Protein AF-A0A0Q7MM66-F1 (afdb_monomer)

Radius of gyration: 24.64 Å; Cα contacts (8 Å, |Δi|>4): 316; chains: 1; bounding box: 73×48×64 Å

Nearest PDB structures (foldseek):
  7w1f-assembly1_B  TM=3.904E-01  e=2.700E-02  Pseudomonas aeruginosa
  6btm-assembly1_C  TM=1.868E-01  e=6.289E+00  Flavobacterium johnsoniae UW101

Solvent-accessible surface area (backbone atoms only — not comparable to full-atom values): 18676 Å² total; per-residue (Å²): 135,47,74,38,53,41,36,39,77,64,40,92,57,86,79,45,68,45,94,71,54,67,39,54,86,87,43,46,68,60,49,54,57,60,48,58,81,41,62,96,76,52,58,77,77,34,46,48,69,68,28,20,46,50,52,48,48,50,51,54,47,57,21,44,50,59,44,51,54,32,33,77,65,54,72,46,56,29,66,61,54,38,51,55,36,54,55,49,50,56,50,62,73,70,55,84,61,88,82,82,88,78,89,76,94,78,81,90,71,89,73,90,82,60,85,86,56,70,86,57,86,72,52,68,62,55,49,52,50,58,48,40,46,72,73,38,70,89,64,56,53,70,66,42,41,50,51,25,43,50,58,53,36,49,41,30,70,54,70,43,43,69,71,58,80,86,44,73,67,55,54,52,41,48,53,47,49,55,47,54,51,50,51,53,41,61,71,39,54,40,79,41,94,65,40,84,42,92,83,39,40,38,37,44,55,36,63,51,41,42,34,32,40,52,50,38,37,37,49,35,38,62,68,46,59,71,24,69,71,47,44,52,52,53,51,50,52,49,52,31,52,57,44,38,55,50,54,51,52,51,48,55,72,68,53,62,57,63,89,76,48,58,67,68,44,47,48,46,47,38,73,75,36,82,80,67,42,80,79,48,63,73,72,64,87,47,78,61,51,57,44,29,51,49,54,39,59,69,71,45,52,73,66,54,45,50,50,50,28,29,37,82,68,67,74,44,79,82,53,91,86,77,112

Mean predicted aligned error: 8.88 Å

Secondary structure (DSSP, 8-state):
--SS-SBTT--TTTTPPPSS-SB-GGGHHHHHHHHHTTTTTS-TTPPPHHHHHHHHHHHHHHHHHHHHHHHHTT---HHHHHHHHHHHHHHHHTT-S-------SS--------TTSTTSPPPHHHHHHHHHHHHSTTT--HHHHHHHHHHHHHHHHTTT-SPP---HHHHHHHHHHHHHHHHHHHHTEEE-SS-SSTT--SEEE-HHHHHHHHHHHHHHIIIIITSHHHHHHHHHHHHHHHHHHHHHHHHHHT---GGGS-HHHHHHHHHH-TT--TTTGGG--SHHHHHHHHHHHHTS-HHHHHHHHHHHTTSS---TT--

pLDDT: mean 83.09, std 16.01, range [34.75, 97.44]

Sequence (323 aa):
MLKYPWWRADGDNGGRYVKKYCVYPDDIPEFVRARSWTSGLVERQQQTLEASLMDLADDITYAIHDLQDFMLAGMLDPTDAQKALEQQLGLMEKGDYVDFGGDGEGSKRARILHEKSAHKIPSPLERAYRQAVNHQEGFADREHYIDALTSTLEYFETDLSEHYAGTLRQDVQIRKAFGDIVGTLVSDVVCRQAPGWKDGPHIHPGAEAWHRILVLKTLGRSLIVDSVHVGVVQRSQRAALVGLLQDLDDWLASSPALKEIPEPLRTYLREDDAELSEHSVLQHKGVRTRRCIADHVSSLTDYKAMQWAAWLRGGSLPVLGDL

Foldseek 3Di:
DFLFLADQQGDPPVRHGDPDGDDDPVCVVVSVVVCVVCPPPADRRADDQVSQVVVQVCLLCLLQVLVLVCQLVLLDALVLLLVLLVVVLVVLVVCQADDDDDDDDDDPDRDRDDPPCVPDDDRLLRVLLVVCCHPFPPLRDSVLLSVLSVVVSVCSVPLVVDRDPNDPVNNVSSVVSSVVLSVVQVVQWAAAPDAPGVSHHRIDGHSNSVSNSSSSNSSSCVSPCPDPVNVVVVVLLVVLLVQQLVLQLVVLQVLDFLVVDDPQLSVQVCVVPVPDDSVNSNPPPDPSNSVSSVVVLVPDDSVVSNVSSCCSVVVDHDDPVRD

Structure (mmCIF, N/CA/C/O backbone):
data_AF-A0A0Q7MM66-F1
#
_entry.id   AF-A0A0Q7MM66-F1
#
loop_
_atom_site.group_PDB
_atom_site.id
_atom_site.type_symbol
_atom_site.label_atom_id
_atom_site.label_alt_id
_atom_site.label_comp_id
_atom_site.label_asym_id
_atom_site.label_entity_id
_atom_site.label_seq_id
_atom_site.pdbx_PDB_ins_code
_atom_site.Cartn_x
_atom_site.Cartn_y
_atom_site.Cartn_z
_atom_site.occupancy
_atom_site.B_iso_or_equiv
_atom_site.auth_seq_id
_atom_site.auth_comp_id
_atom_site.auth_asym_id
_atom_site.auth_atom_id
_atom_site.pdbx_PDB_model_num
ATOM 1 N N . MET A 1 1 ? -1.519 -13.106 -11.106 1.00 83.44 1 MET A N 1
ATOM 2 C CA . MET A 1 1 ? -2.685 -12.771 -10.259 1.00 83.44 1 MET A CA 1
ATOM 3 C C . MET A 1 1 ? -3.281 -11.464 -10.781 1.00 83.44 1 MET A C 1
ATOM 5 O O . MET A 1 1 ? -2.516 -10.570 -11.117 1.00 83.44 1 MET A O 1
ATOM 9 N N . LEU A 1 2 ? -4.606 -11.392 -10.968 1.00 88.69 2 LEU A N 1
ATOM 10 C CA . LEU A 1 2 ? -5.298 -10.293 -11.666 1.00 88.69 2 LEU A CA 1
ATOM 11 C C . LEU A 1 2 ? -6.151 -9.471 -10.682 1.00 88.69 2 LEU A C 1
ATOM 13 O O . LEU A 1 2 ? -7.371 -9.610 -10.655 1.00 88.69 2 LEU A O 1
ATOM 17 N N . LYS A 1 3 ? -5.499 -8.623 -9.871 1.00 88.19 3 LYS A N 1
ATOM 18 C CA . LYS A 1 3 ? -6.154 -7.740 -8.879 1.00 88.19 3 LYS A CA 1
ATOM 19 C C . LYS A 1 3 ? -7.164 -6.784 -9.522 1.00 88.19 3 LYS A C 1
ATOM 21 O O . LYS A 1 3 ? -8.248 -6.573 -8.994 1.00 88.19 3 LYS A O 1
ATOM 26 N N . TYR A 1 4 ? -6.811 -6.225 -10.675 1.00 89.31 4 TYR A N 1
ATOM 27 C CA . TYR A 1 4 ? -7.677 -5.380 -11.493 1.00 89.31 4 TYR A CA 1
ATOM 28 C C . TYR A 1 4 ? -7.850 -6.076 -12.850 1.00 89.31 4 TYR A C 1
ATOM 30 O O . TYR A 1 4 ? -7.001 -5.879 -13.724 1.00 89.31 4 TYR A O 1
ATOM 38 N N . PRO A 1 5 ? -8.860 -6.954 -13.025 1.00 88.00 5 PRO A N 1
ATOM 39 C CA . PRO A 1 5 ? -9.027 -7.804 -14.211 1.00 88.00 5 PRO A CA 1
ATOM 40 C C . PRO A 1 5 ? -9.519 -7.026 -15.447 1.00 88.00 5 PRO A C 1
ATOM 42 O O . PRO A 1 5 ? -10.495 -7.403 -16.086 1.00 88.00 5 PRO A O 1
ATOM 45 N N . TRP A 1 6 ? -8.844 -5.928 -15.776 1.00 87.88 6 TRP A N 1
ATOM 46 C CA . TRP A 1 6 ? -9.152 -5.032 -16.883 1.00 87.88 6 TRP A CA 1
ATOM 47 C C . TRP A 1 6 ? -7.888 -4.281 -17.338 1.00 87.88 6 TRP A C 1
ATOM 49 O O . TRP A 1 6 ? -6.933 -4.092 -16.568 1.00 87.88 6 TRP A O 1
ATOM 59 N N . TRP A 1 7 ? -7.873 -3.825 -18.593 1.00 86.25 7 TRP A N 1
ATOM 60 C CA . TRP A 1 7 ? -6.836 -2.924 -19.116 1.00 86.25 7 TRP A CA 1
ATOM 61 C C . TRP A 1 7 ? -7.247 -1.454 -18.975 1.00 86.25 7 TRP A C 1
ATOM 63 O O . TRP A 1 7 ? -8.393 -1.111 -18.686 1.00 86.25 7 TRP A O 1
ATOM 73 N N . ARG A 1 8 ? -6.297 -0.539 -19.181 1.00 78.50 8 ARG A N 1
ATOM 74 C CA . ARG A 1 8 ? -6.487 0.899 -18.915 1.00 78.50 8 ARG A CA 1
ATOM 75 C C . ARG A 1 8 ? -7.674 1.530 -19.660 1.00 78.50 8 ARG A C 1
ATOM 77 O O . ARG A 1 8 ? -8.294 2.454 -19.137 1.00 78.50 8 ARG A O 1
ATOM 84 N N . ALA A 1 9 ? -7.959 1.061 -20.873 1.00 74.00 9 ALA A N 1
ATOM 85 C CA . ALA A 1 9 ? -9.036 1.549 -21.742 1.00 74.00 9 ALA A CA 1
ATOM 86 C C . ALA A 1 9 ? -10.299 0.662 -21.717 1.00 74.00 9 ALA A C 1
ATOM 88 O O . ALA A 1 9 ? -11.214 0.900 -22.494 1.00 74.00 9 ALA A O 1
ATOM 89 N N . ASP A 1 10 ? -10.341 -0.353 -20.850 1.00 64.88 10 ASP A N 1
ATOM 90 C CA . ASP A 1 10 ? -11.406 -1.367 -20.796 1.00 64.88 10 ASP A CA 1
ATOM 91 C C . ASP A 1 10 ? -12.648 -0.938 -20.000 1.00 64.88 10 ASP A C 1
ATOM 93 O O . ASP A 1 10 ? -13.628 -1.669 -19.908 1.00 64.88 10 ASP A O 1
ATOM 97 N N . GLY A 1 11 ? -12.599 0.222 -19.342 1.00 57.28 11 GLY A N 1
ATOM 98 C CA . GLY A 1 11 ? -13.671 0.624 -18.440 1.00 57.28 11 GLY A CA 1
ATOM 99 C C . GLY A 1 11 ? -14.969 0.939 -19.186 1.00 57.28 11 GLY A C 1
ATOM 100 O O . GLY A 1 11 ? -14.964 1.754 -20.108 1.00 57.28 11 GLY A O 1
ATOM 101 N N . ASP A 1 12 ? -16.098 0.450 -18.662 1.00 52.91 12 ASP A N 1
ATOM 102 C CA . ASP A 1 12 ? -17.474 0.881 -19.004 1.00 52.91 12 ASP A CA 1
ATOM 103 C C . ASP A 1 12 ? -17.747 2.379 -18.702 1.00 52.91 12 ASP A C 1
ATOM 105 O O . ASP A 1 12 ? -18.862 2.885 -18.812 1.00 52.91 12 ASP A O 1
ATOM 109 N N . ASN A 1 13 ? -16.709 3.147 -18.360 1.00 51.56 13 ASN A N 1
ATOM 110 C CA . ASN A 1 13 ? -16.742 4.565 -18.010 1.00 51.56 13 ASN A CA 1
ATOM 111 C C . ASN A 1 13 ? -16.838 5.497 -19.233 1.00 51.56 13 ASN A C 1
ATOM 113 O O . ASN A 1 13 ? -16.199 6.554 -19.255 1.00 51.56 13 ASN A O 1
ATOM 117 N N . GLY A 1 14 ? -17.582 5.111 -20.273 1.00 49.25 14 GLY A N 1
ATOM 118 C CA . GLY A 1 14 ? -17.812 5.954 -21.453 1.00 49.25 14 GLY A CA 1
ATOM 119 C C . GLY A 1 14 ? -16.522 6.466 -22.112 1.00 49.25 14 GLY A C 1
ATOM 120 O O . GLY A 1 14 ? -16.460 7.624 -22.521 1.00 49.25 14 GLY A O 1
ATOM 121 N N . GLY A 1 15 ? -15.467 5.640 -22.144 1.00 50.78 15 GLY A N 1
ATOM 122 C CA . GLY A 1 15 ? -14.164 5.987 -22.727 1.00 50.78 15 GLY A CA 1
ATOM 123 C C . GLY A 1 15 ? -13.170 6.686 -21.787 1.00 50.78 15 GLY A C 1
ATOM 124 O O . GLY A 1 15 ? -12.106 7.110 -22.240 1.00 50.78 15 GLY A O 1
ATOM 125 N N . ARG A 1 16 ? -13.459 6.820 -20.483 1.00 53.91 16 ARG A N 1
ATOM 126 C CA . ARG A 1 16 ? -12.472 7.321 -19.507 1.00 53.91 16 ARG A CA 1
ATOM 127 C C . ARG A 1 16 ? -11.536 6.211 -19.036 1.00 53.91 16 ARG A C 1
ATOM 129 O O . ARG A 1 16 ? -11.982 5.153 -18.600 1.00 53.91 16 ARG A O 1
ATOM 136 N N . TYR A 1 17 ? -10.236 6.507 -19.038 1.00 62.59 17 TYR A N 1
ATOM 137 C CA . TYR A 1 17 ? -9.211 5.621 -18.493 1.00 62.59 17 TYR A CA 1
ATOM 138 C C . TYR A 1 17 ? -9.451 5.326 -17.009 1.00 62.59 17 TYR A C 1
ATOM 140 O O . TYR A 1 17 ? -9.583 6.245 -16.194 1.00 62.59 17 TYR A O 1
ATOM 148 N N . VAL A 1 18 ? -9.448 4.045 -16.646 1.00 69.31 18 VAL A N 1
ATOM 149 C CA . VAL A 1 18 ? -9.488 3.614 -15.244 1.00 69.31 18 VAL A CA 1
ATOM 150 C C . VAL A 1 18 ? -8.139 3.878 -14.574 1.00 69.31 18 VAL A C 1
ATOM 152 O O . VAL A 1 18 ? -7.074 3.675 -15.159 1.00 69.31 18 VAL A O 1
ATOM 155 N N . LYS A 1 19 ? -8.175 4.379 -13.332 1.00 75.94 19 LYS A N 1
ATOM 156 C CA . LYS A 1 19 ? -6.968 4.823 -12.612 1.00 75.94 19 LYS A CA 1
ATOM 157 C C . LYS A 1 19 ? -6.020 3.668 -12.270 1.00 75.94 19 LYS A C 1
ATOM 159 O O . LYS A 1 19 ? -4.811 3.872 -12.252 1.00 75.94 19 LYS A O 1
ATOM 164 N N . LYS A 1 20 ? -6.563 2.484 -11.982 1.00 85.94 20 LYS A N 1
ATOM 165 C CA . LYS A 1 20 ? -5.813 1.260 -11.674 1.00 85.94 20 LYS A CA 1
ATOM 166 C C . LYS A 1 20 ? 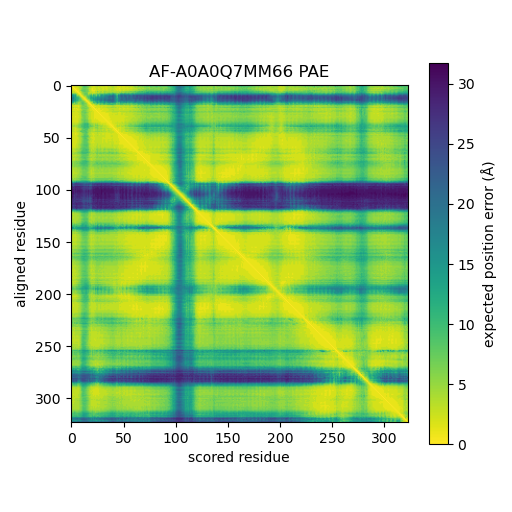-6.191 0.189 -12.693 1.00 85.94 20 LYS A C 1
ATOM 168 O O . LYS A 1 20 ? -7.360 0.126 -13.050 1.00 85.94 20 LYS A O 1
ATOM 173 N N . TYR A 1 21 ? -5.225 -0.587 -13.173 1.00 89.62 21 TYR A N 1
ATOM 174 C CA . TYR A 1 21 ? -5.382 -1.651 -14.173 1.00 89.62 21 TYR A CA 1
ATOM 175 C C . TYR A 1 21 ? -4.191 -2.617 -14.059 1.00 89.62 21 TYR A C 1
ATOM 177 O O . TYR A 1 21 ? -3.148 -2.217 -13.540 1.00 89.62 21 TYR A O 1
ATOM 185 N N . CYS A 1 22 ? -4.338 -3.862 -14.522 1.00 89.00 22 CYS A N 1
ATOM 186 C CA . CYS A 1 22 ? -3.256 -4.864 -14.489 1.00 89.00 22 CYS A CA 1
ATOM 187 C C . CYS A 1 22 ? -2.781 -5.317 -15.872 1.00 89.00 22 CYS A C 1
ATOM 189 O O . CYS A 1 22 ? -1.800 -6.045 -15.949 1.00 89.00 22 CYS A O 1
ATOM 191 N N . VAL A 1 23 ? -3.479 -4.934 -16.942 1.00 89.94 23 VAL A N 1
ATOM 192 C CA . VAL A 1 23 ? -3.234 -5.470 -18.287 1.00 89.94 23 VAL A CA 1
ATOM 193 C C . VAL A 1 23 ? -2.775 -4.344 -19.209 1.00 89.94 23 VAL A C 1
ATOM 195 O O . VAL A 1 23 ? -3.487 -3.344 -19.372 1.00 89.94 23 VAL A O 1
ATOM 198 N N . TYR A 1 24 ? -1.584 -4.490 -19.793 1.00 87.88 24 TYR A N 1
ATOM 199 C CA . TYR A 1 24 ? -1.116 -3.626 -20.875 1.00 87.88 24 TYR A CA 1
ATOM 200 C C . TYR A 1 24 ? -1.638 -4.141 -22.225 1.00 87.88 24 TYR A C 1
ATOM 202 O O . TYR A 1 24 ? -2.016 -5.306 -22.321 1.00 87.88 24 TYR A O 1
ATOM 210 N N . PRO A 1 25 ? -1.702 -3.296 -23.274 1.00 85.81 25 PRO A N 1
ATOM 211 C CA . PRO A 1 25 ? -2.226 -3.710 -24.577 1.00 85.81 25 PRO A CA 1
ATOM 212 C C . PRO A 1 25 ? -1.559 -4.964 -25.155 1.00 85.81 25 PRO A C 1
ATOM 214 O O . PRO A 1 25 ? -2.245 -5.789 -25.752 1.00 85.81 25 PRO A O 1
ATOM 217 N N . ASP A 1 26 ? -0.251 -5.112 -24.941 1.00 82.94 26 ASP A N 1
ATOM 218 C CA . ASP A 1 26 ? 0.519 -6.253 -25.438 1.00 82.94 26 ASP A CA 1
ATOM 219 C C . ASP A 1 26 ? 0.207 -7.558 -24.676 1.00 82.94 26 ASP A C 1
ATOM 221 O O . ASP A 1 26 ? 0.325 -8.626 -25.262 1.00 82.94 26 ASP A O 1
ATOM 225 N N . ASP A 1 27 ? -0.297 -7.479 -23.435 1.00 88.75 27 ASP A N 1
ATOM 226 C CA . ASP A 1 27 ? -0.635 -8.635 -22.582 1.00 88.75 27 ASP A CA 1
ATOM 227 C C . ASP A 1 27 ? -2.106 -9.085 -22.710 1.00 88.75 27 ASP A C 1
ATOM 229 O O . ASP A 1 27 ? -2.581 -9.953 -21.966 1.00 88.75 27 ASP A O 1
ATOM 233 N N . ILE A 1 28 ? -2.890 -8.458 -23.597 1.00 89.75 28 ILE A N 1
ATOM 234 C CA . ILE A 1 28 ? -4.315 -8.785 -23.772 1.00 89.75 28 ILE A CA 1
ATOM 235 C C . ILE A 1 28 ? -4.524 -10.265 -24.154 1.00 89.75 28 ILE A C 1
ATOM 237 O O . ILE A 1 28 ? -5.412 -10.889 -23.560 1.00 89.75 28 ILE A O 1
ATOM 241 N N . PRO A 1 29 ? -3.764 -10.868 -25.093 1.00 91.88 29 PRO A N 1
ATOM 242 C CA . PRO A 1 29 ? -3.930 -12.283 -25.436 1.00 91.88 29 PRO A CA 1
ATOM 243 C C . PRO A 1 29 ? -3.714 -13.217 -24.235 1.00 91.88 29 PRO A C 1
ATOM 245 O O . PRO A 1 29 ? -4.508 -14.133 -23.999 1.00 91.88 29 PRO A O 1
ATOM 248 N N . GLU A 1 30 ? -2.683 -12.958 -23.434 1.00 92.31 30 GLU A N 1
ATOM 249 C CA . GLU A 1 30 ? -2.335 -13.698 -22.221 1.00 92.31 30 GLU A CA 1
ATOM 250 C C . GLU A 1 30 ? -3.423 -13.548 -21.162 1.00 92.31 30 GLU A C 1
ATOM 252 O O . GLU A 1 30 ? -3.817 -14.538 -20.539 1.00 92.31 30 GLU A O 1
ATOM 257 N N . PHE A 1 31 ? -3.947 -12.333 -20.990 1.00 91.38 31 PHE A N 1
ATOM 258 C CA . PHE A 1 31 ? -5.066 -12.052 -20.101 1.00 91.38 31 PHE A CA 1
ATOM 259 C C . PHE A 1 31 ? -6.328 -12.821 -20.511 1.00 91.38 31 PHE A C 1
ATOM 261 O O . PHE A 1 31 ? -6.931 -13.493 -19.671 1.00 91.38 31 PHE A O 1
ATOM 268 N N . VAL A 1 32 ? -6.711 -12.781 -21.794 1.00 91.19 32 VAL A N 1
ATOM 269 C CA . VAL A 1 32 ? -7.872 -13.524 -22.317 1.00 91.19 32 VAL A CA 1
ATOM 270 C C . VAL A 1 32 ? -7.686 -15.022 -22.093 1.00 91.19 32 VAL A C 1
ATOM 272 O O . VAL A 1 32 ? -8.597 -15.695 -21.604 1.00 91.19 32 VAL A O 1
ATOM 275 N N . ARG A 1 33 ? -6.486 -15.545 -22.371 1.00 93.25 33 ARG A N 1
ATOM 276 C CA . ARG A 1 33 ? -6.148 -16.948 -22.112 1.00 93.25 33 ARG A CA 1
ATOM 277 C C . ARG A 1 33 ? -6.275 -17.283 -20.630 1.00 93.25 33 ARG A C 1
ATOM 279 O O . ARG A 1 33 ? -6.904 -18.285 -20.309 1.00 93.25 33 ARG A O 1
ATOM 286 N N . ALA A 1 34 ? -5.740 -16.462 -19.731 1.00 91.75 34 ALA A N 1
ATOM 287 C CA . ALA A 1 34 ? -5.837 -16.682 -18.289 1.00 91.75 34 ALA A CA 1
ATOM 288 C C . ALA A 1 34 ? -7.296 -16.661 -17.798 1.00 91.75 34 ALA A C 1
ATOM 290 O O . ALA A 1 34 ? -7.704 -17.535 -17.038 1.00 91.75 34 ALA A O 1
ATOM 291 N N . ARG A 1 35 ? -8.113 -15.716 -18.280 1.00 89.88 35 ARG A N 1
ATOM 292 C CA . ARG A 1 35 ? -9.532 -15.584 -17.899 1.00 89.88 35 ARG A CA 1
ATOM 293 C C . ARG A 1 35 ? -10.435 -16.660 -18.491 1.00 89.88 35 ARG A C 1
ATOM 295 O O . ARG A 1 35 ? -11.503 -16.909 -17.937 1.00 89.88 35 ARG A O 1
ATOM 302 N N . SER A 1 36 ? -10.016 -17.336 -19.562 1.00 92.00 36 SER A N 1
ATOM 303 C CA . SER A 1 36 ? -10.792 -18.440 -20.145 1.00 92.00 36 SER A CA 1
ATOM 304 C C . SER A 1 36 ? -11.072 -19.571 -19.142 1.00 92.00 36 SER A C 1
ATOM 306 O O . SER A 1 36 ? -12.133 -20.187 -19.204 1.00 92.00 36 SER A O 1
ATOM 308 N N . TRP A 1 37 ? -10.189 -19.768 -18.156 1.00 89.50 37 TRP A N 1
ATOM 309 C CA . TRP A 1 37 ? -10.318 -20.777 -17.098 1.00 89.50 37 TRP A CA 1
ATOM 310 C C . TRP A 1 37 ? -11.424 -20.460 -16.084 1.00 89.50 37 TRP A C 1
ATOM 312 O O . TRP A 1 37 ? -11.896 -21.357 -15.394 1.00 89.50 37 TRP A O 1
ATOM 322 N N . THR A 1 38 ? -11.851 -19.197 -15.996 1.00 88.69 38 THR A N 1
ATOM 323 C CA . THR A 1 38 ? -12.925 -18.736 -15.099 1.00 88.69 38 THR A CA 1
ATOM 324 C C . THR A 1 38 ? -14.179 -18.305 -15.865 1.00 88.69 38 THR A C 1
ATOM 326 O O . THR A 1 38 ? -15.055 -17.645 -15.303 1.00 88.69 38 THR A O 1
ATOM 329 N N . SER A 1 39 ? -14.266 -18.632 -17.159 1.00 86.38 39 SER A N 1
ATOM 330 C CA . SER A 1 39 ? -15.381 -18.224 -18.016 1.00 86.38 39 SER A CA 1
ATOM 331 C C . SER A 1 39 ? -16.697 -18.854 -17.554 1.00 86.38 39 SER A C 1
ATOM 333 O O . SER A 1 39 ? -16.759 -20.050 -17.281 1.00 86.38 39 SER A O 1
ATOM 335 N N . GLY A 1 40 ? -17.746 -18.036 -17.431 1.00 84.94 40 GLY A N 1
ATOM 336 C CA . GLY A 1 40 ? -19.052 -18.454 -16.907 1.00 84.94 40 GLY A CA 1
ATOM 337 C C . GLY A 1 40 ? -19.116 -18.641 -15.385 1.00 84.94 40 GLY A C 1
ATOM 338 O O . GLY A 1 40 ? -20.198 -18.901 -14.870 1.00 84.94 40 GLY A O 1
ATOM 339 N N . LEU A 1 41 ? -17.994 -18.491 -14.670 1.00 86.19 41 LEU A N 1
ATOM 340 C CA . LEU A 1 41 ? -17.929 -18.581 -13.204 1.00 86.19 41 LEU A CA 1
ATOM 341 C C . LEU A 1 41 ? -17.776 -17.213 -12.535 1.00 86.19 41 LEU A C 1
ATOM 343 O O . LEU A 1 41 ? -18.308 -17.002 -11.452 1.00 86.19 41 LEU A O 1
ATOM 347 N N . VAL A 1 42 ? -17.031 -16.302 -13.168 1.00 84.88 42 VAL A N 1
ATOM 348 C CA . VAL A 1 42 ? -16.736 -14.959 -12.651 1.00 84.88 42 VAL A CA 1
ATOM 349 C C . VAL A 1 42 ? -17.063 -13.935 -13.732 1.00 84.88 42 VAL A C 1
ATOM 351 O O . VAL A 1 42 ? -16.705 -14.125 -14.899 1.00 84.88 42 VAL A O 1
ATOM 354 N N . GLU A 1 43 ? -17.726 -12.840 -13.360 1.00 84.31 43 GLU A N 1
ATOM 355 C CA . GLU A 1 43 ? -18.057 -11.773 -14.306 1.00 84.31 43 GLU A CA 1
ATOM 356 C C . GLU A 1 43 ? -16.803 -11.057 -14.828 1.00 84.31 43 GLU A C 1
ATOM 358 O O . GLU A 1 43 ? -15.742 -11.061 -14.200 1.00 84.31 43 GLU A O 1
ATOM 363 N N . ARG A 1 44 ? -16.908 -10.412 -16.000 1.00 80.00 44 ARG A N 1
ATOM 364 C CA . ARG A 1 44 ? -15.758 -9.821 -16.710 1.00 80.00 44 ARG A CA 1
ATOM 365 C C . ARG A 1 44 ? -14.921 -8.896 -15.823 1.00 80.00 44 ARG A C 1
ATOM 367 O O . ARG A 1 44 ? -13.709 -9.082 -15.775 1.00 80.00 44 ARG A O 1
ATOM 374 N N . GLN A 1 45 ? -15.562 -7.954 -15.132 1.00 80.44 45 GLN A N 1
ATOM 375 C CA . GLN A 1 45 ? -14.903 -6.938 -14.298 1.00 80.44 45 GLN A CA 1
ATOM 376 C C . GLN A 1 45 ? -14.717 -7.381 -12.839 1.00 80.44 45 GLN A C 1
ATOM 378 O O . GLN A 1 45 ? -14.299 -6.590 -11.999 1.00 80.44 45 GLN A O 1
ATOM 383 N N . GLN A 1 46 ? -14.992 -8.648 -12.532 1.00 84.31 46 GLN A N 1
ATOM 384 C CA . GLN A 1 46 ? -14.948 -9.163 -11.175 1.00 84.31 46 GLN A CA 1
ATOM 385 C C . GLN A 1 46 ? -13.648 -9.927 -10.900 1.00 84.31 46 GLN A C 1
ATOM 387 O O . GLN A 1 46 ? -13.164 -10.718 -11.723 1.00 84.31 46 GLN A O 1
ATOM 392 N N . GLN A 1 47 ? -13.077 -9.677 -9.719 1.00 88.62 47 GLN A N 1
ATOM 393 C CA . GLN A 1 47 ? -11.917 -10.399 -9.199 1.00 88.62 47 GLN A CA 1
ATOM 394 C C . GLN A 1 47 ? -12.227 -11.894 -9.029 1.00 88.62 47 GLN A C 1
ATOM 396 O O . GLN A 1 47 ? -13.348 -12.278 -8.699 1.00 88.62 47 GLN A O 1
ATOM 401 N N . THR A 1 48 ? -11.221 -12.750 -9.234 1.00 89.69 48 THR A N 1
ATOM 402 C CA . THR A 1 48 ? -11.312 -14.151 -8.785 1.00 89.69 48 THR A CA 1
ATOM 403 C C . THR A 1 48 ? -11.222 -14.220 -7.262 1.00 89.69 48 THR A C 1
ATOM 405 O O . THR A 1 48 ? -10.782 -13.262 -6.624 1.00 89.69 48 THR A O 1
ATOM 408 N N . LEU A 1 49 ? -1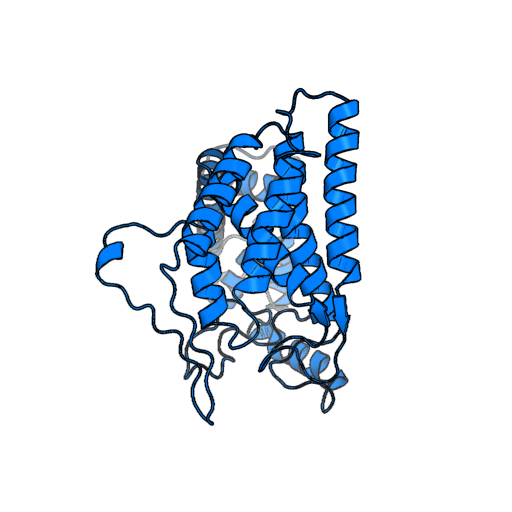1.579 -15.364 -6.673 1.00 90.12 49 LEU A N 1
ATOM 409 C CA . LEU A 1 49 ? -11.483 -15.566 -5.224 1.00 90.12 49 LEU A CA 1
ATOM 410 C C . LEU A 1 49 ? -10.062 -15.321 -4.702 1.00 90.12 49 LEU A C 1
ATOM 412 O O . LEU A 1 49 ? -9.886 -14.626 -3.709 1.00 90.12 49 LEU A O 1
ATOM 416 N N . GLU A 1 50 ? -9.042 -15.823 -5.396 1.00 91.19 50 GLU A N 1
ATOM 417 C CA . GLU A 1 50 ? -7.640 -15.642 -5.015 1.00 91.19 50 GLU A CA 1
ATOM 418 C C . GLU A 1 50 ? -7.219 -14.176 -5.100 1.00 91.19 50 GLU A C 1
ATOM 420 O O . GLU A 1 50 ? -6.493 -13.699 -4.232 1.00 91.19 50 GLU A O 1
ATOM 425 N N . ALA A 1 51 ? -7.680 -13.453 -6.128 1.00 91.44 51 ALA A N 1
ATOM 426 C CA . ALA A 1 51 ? -7.396 -12.031 -6.276 1.00 91.44 51 ALA A CA 1
ATOM 427 C C . ALA A 1 51 ? -8.078 -11.206 -5.175 1.00 91.44 51 ALA A C 1
ATOM 429 O O . ALA A 1 51 ? -7.441 -10.316 -4.625 1.00 91.44 51 ALA A O 1
ATOM 430 N N . SER A 1 52 ? -9.325 -11.527 -4.811 1.00 91.06 52 SER A N 1
ATOM 431 C CA . SER A 1 52 ? -10.026 -10.877 -3.697 1.00 91.06 52 SER A CA 1
ATOM 432 C C . SER A 1 52 ? -9.384 -11.180 -2.345 1.00 91.06 52 SER A C 1
ATOM 434 O O . SER A 1 52 ? -9.217 -10.273 -1.537 1.00 91.06 52 SER A O 1
ATOM 436 N N . LEU A 1 53 ? -8.981 -12.431 -2.103 1.00 93.00 53 LEU A N 1
ATOM 437 C CA . LEU A 1 53 ? -8.289 -12.814 -0.873 1.00 93.00 53 LEU A CA 1
ATOM 438 C C . LEU A 1 53 ? -6.960 -12.069 -0.728 1.00 93.00 53 LEU A C 1
ATOM 440 O O . LEU A 1 53 ? -6.662 -11.544 0.340 1.00 93.00 53 LEU A O 1
ATOM 444 N N . MET A 1 54 ? -6.168 -12.022 -1.797 1.00 94.12 54 MET A N 1
ATOM 445 C CA . MET A 1 54 ? -4.882 -11.334 -1.782 1.00 94.12 54 MET A CA 1
ATOM 446 C C . MET A 1 54 ? -5.050 -9.807 -1.696 1.00 94.12 54 MET A C 1
ATOM 448 O O . MET A 1 54 ? -4.287 -9.172 -0.977 1.00 94.12 54 MET A O 1
ATOM 452 N N . ASP A 1 55 ? -6.063 -9.210 -2.335 1.00 91.56 55 ASP A N 1
ATOM 453 C CA . ASP A 1 55 ? -6.368 -7.779 -2.178 1.00 91.56 55 ASP A CA 1
ATOM 454 C C . ASP A 1 55 ? -6.761 -7.434 -0.734 1.00 91.56 55 ASP A C 1
ATOM 456 O O . ASP A 1 55 ? -6.262 -6.463 -0.171 1.00 91.56 55 ASP A O 1
ATOM 460 N N . LEU A 1 56 ? -7.585 -8.277 -0.103 1.00 92.69 56 LEU A N 1
ATOM 461 C CA . LEU A 1 56 ? -7.962 -8.117 1.299 1.00 92.69 56 LEU A CA 1
ATOM 462 C C . LEU A 1 56 ? -6.773 -8.297 2.248 1.00 92.69 56 LEU A C 1
ATOM 464 O O . LEU A 1 56 ? -6.619 -7.519 3.188 1.00 92.69 56 LEU A O 1
ATOM 468 N N . ALA A 1 57 ? -5.927 -9.299 2.003 1.00 93.56 57 ALA A N 1
ATOM 469 C CA . ALA A 1 57 ? -4.710 -9.501 2.780 1.00 93.56 57 ALA A CA 1
ATOM 470 C C . ALA A 1 57 ? -3.799 -8.266 2.698 1.00 93.56 57 ALA A C 1
ATOM 472 O O . ALA A 1 57 ? -3.393 -7.752 3.737 1.00 93.56 57 ALA A O 1
ATOM 473 N N . ASP A 1 58 ? -3.566 -7.734 1.492 1.00 92.62 58 ASP A N 1
ATOM 474 C CA . ASP A 1 58 ? -2.820 -6.487 1.285 1.00 92.62 58 ASP A CA 1
ATOM 475 C C . ASP A 1 58 ? -3.448 -5.311 2.049 1.00 92.62 58 ASP A C 1
ATOM 477 O O . ASP A 1 58 ? -2.728 -4.534 2.671 1.00 92.62 58 ASP A O 1
ATOM 481 N N . ASP A 1 59 ? -4.776 -5.156 2.008 1.00 91.50 59 ASP A N 1
ATOM 482 C CA . ASP A 1 59 ? -5.468 -4.052 2.681 1.00 91.50 59 ASP A CA 1
ATOM 483 C C . ASP A 1 59 ? -5.349 -4.133 4.213 1.00 91.50 59 ASP A C 1
ATOM 485 O O . ASP A 1 59 ? -5.117 -3.103 4.852 1.00 91.50 59 ASP A O 1
ATOM 489 N N . ILE A 1 60 ? -5.448 -5.334 4.800 1.00 93.62 60 ILE A N 1
ATOM 490 C CA . ILE A 1 60 ? -5.228 -5.558 6.240 1.00 93.62 60 ILE A CA 1
ATOM 491 C C . ILE A 1 60 ? -3.769 -5.272 6.599 1.00 93.62 60 ILE A C 1
ATOM 493 O O . ILE A 1 60 ? -3.496 -4.509 7.527 1.00 93.62 60 ILE A O 1
ATOM 497 N N . THR A 1 61 ? -2.827 -5.853 5.855 1.00 91.44 61 THR A N 1
ATOM 498 C CA . THR A 1 61 ? -1.392 -5.691 6.102 1.00 91.44 61 THR A CA 1
ATOM 499 C C . THR A 1 61 ? -0.996 -4.218 6.011 1.00 91.44 61 THR A C 1
ATOM 501 O O . THR A 1 61 ? -0.353 -3.701 6.920 1.00 91.44 61 THR A O 1
ATOM 504 N N . TYR A 1 62 ? -1.437 -3.510 4.972 1.00 87.50 62 TYR A N 1
ATOM 505 C CA . TYR A 1 62 ? -1.126 -2.095 4.781 1.00 87.50 62 TYR A CA 1
ATOM 506 C C . TYR A 1 62 ? -1.727 -1.200 5.875 1.00 87.50 62 TYR A C 1
ATOM 508 O O . TYR A 1 62 ? -1.091 -0.246 6.311 1.00 87.50 62 TYR A O 1
ATOM 516 N N . ALA A 1 63 ? -2.939 -1.504 6.352 1.00 91.69 63 ALA A N 1
ATOM 517 C CA . ALA A 1 63 ? -3.564 -0.735 7.428 1.00 91.69 63 ALA A CA 1
ATOM 518 C C . ALA A 1 63 ? -2.830 -0.872 8.775 1.00 91.69 63 ALA A C 1
ATOM 520 O O . ALA A 1 63 ? -2.921 0.030 9.604 1.00 91.69 63 ALA A O 1
ATOM 521 N N . ILE A 1 64 ? -2.120 -1.983 8.992 1.00 93.56 64 ILE A N 1
ATOM 522 C CA . ILE A 1 64 ? -1.510 -2.336 10.279 1.00 93.56 64 ILE A CA 1
ATOM 523 C C . ILE A 1 64 ? -0.002 -2.104 10.301 1.00 93.56 64 ILE A C 1
ATOM 525 O O . ILE A 1 64 ? 0.498 -1.434 11.204 1.00 93.56 64 ILE A O 1
ATOM 529 N N . HIS A 1 65 ? 0.730 -2.660 9.336 1.00 89.56 65 HIS A N 1
ATOM 530 C CA . HIS A 1 65 ? 2.191 -2.685 9.385 1.00 89.56 65 HIS A CA 1
ATOM 531 C C . HIS A 1 65 ? 2.796 -1.287 9.293 1.00 89.56 65 HIS A C 1
ATOM 533 O O . HIS A 1 65 ? 3.732 -1.002 10.032 1.00 89.56 65 HIS A O 1
ATOM 539 N N . ASP A 1 66 ? 2.212 -0.389 8.493 1.00 88.12 66 ASP A N 1
ATOM 540 C CA . ASP A 1 66 ? 2.647 1.010 8.440 1.00 88.12 66 ASP A CA 1
ATOM 541 C C . ASP A 1 66 ? 2.523 1.678 9.822 1.00 88.12 66 ASP A C 1
ATOM 543 O O . ASP A 1 66 ? 3.419 2.388 10.256 1.00 88.12 66 ASP A O 1
ATOM 547 N N . LEU A 1 67 ? 1.451 1.434 10.579 1.00 92.69 67 LEU A N 1
ATOM 548 C CA . LEU A 1 67 ? 1.340 1.986 11.934 1.00 92.69 67 LEU A CA 1
ATOM 549 C C . LEU A 1 67 ? 2.349 1.336 12.887 1.00 92.69 67 LEU A C 1
ATOM 551 O O . LEU A 1 67 ? 3.041 2.036 13.628 1.00 92.69 67 LEU A O 1
ATOM 555 N N . GLN A 1 68 ? 2.464 0.010 12.842 1.00 95.12 68 GLN A N 1
ATOM 556 C CA . GLN A 1 68 ? 3.359 -0.753 13.703 1.00 95.12 68 GLN A CA 1
ATOM 557 C C . GLN A 1 68 ? 4.828 -0.358 13.515 1.00 95.12 68 GLN A C 1
ATOM 559 O O . GLN A 1 68 ? 5.523 -0.096 14.498 1.00 95.12 68 GLN A O 1
ATOM 564 N N . ASP A 1 69 ? 5.306 -0.316 12.274 1.00 93.12 69 ASP A N 1
ATOM 565 C CA . ASP A 1 69 ? 6.707 -0.037 11.965 1.00 93.12 69 ASP A CA 1
ATOM 566 C C . ASP A 1 69 ? 7.080 1.393 12.355 1.00 93.12 69 ASP A C 1
ATOM 568 O O . ASP A 1 69 ? 8.160 1.625 12.896 1.00 93.12 69 ASP A O 1
ATOM 572 N N . PHE A 1 70 ? 6.172 2.355 12.174 1.00 91.44 70 PHE A N 1
ATOM 573 C CA . PHE A 1 70 ? 6.425 3.741 12.562 1.00 91.44 70 PHE A CA 1
ATOM 574 C C . PHE A 1 70 ? 6.336 3.969 14.072 1.00 91.44 70 PHE A C 1
ATOM 576 O O . PHE A 1 70 ? 7.093 4.789 14.595 1.00 91.44 70 PHE A O 1
ATOM 583 N N . MET A 1 71 ? 5.495 3.221 14.793 1.00 93.81 71 MET A N 1
ATOM 584 C CA . MET A 1 71 ? 5.555 3.190 16.258 1.00 93.81 71 MET A CA 1
ATOM 585 C C . MET A 1 71 ? 6.887 2.620 16.746 1.00 93.81 71 MET A C 1
ATOM 587 O O . MET A 1 71 ? 7.547 3.242 17.573 1.00 93.81 71 MET A O 1
ATOM 591 N N . LEU A 1 72 ? 7.325 1.484 16.191 1.00 95.50 72 LEU A N 1
ATOM 592 C CA . LEU A 1 72 ? 8.613 0.860 16.522 1.00 95.50 72 LEU A CA 1
ATOM 593 C C . LEU A 1 72 ? 9.824 1.687 16.060 1.00 95.50 72 LEU A C 1
ATOM 595 O O . LEU A 1 72 ? 10.931 1.492 16.551 1.00 95.50 72 LEU A O 1
ATOM 599 N N . ALA A 1 73 ? 9.639 2.620 15.128 1.00 92.56 73 ALA A N 1
ATOM 600 C CA . ALA A 1 73 ? 10.659 3.587 14.736 1.00 92.56 73 ALA A CA 1
ATOM 601 C C . ALA A 1 73 ? 10.653 4.860 15.605 1.00 92.56 73 ALA A C 1
ATOM 603 O O . ALA A 1 73 ? 11.493 5.734 15.395 1.00 92.56 73 ALA A O 1
ATOM 604 N N . GLY A 1 74 ? 9.706 5.003 16.543 1.00 92.06 74 GLY A N 1
ATOM 605 C CA . GLY A 1 74 ? 9.510 6.229 17.327 1.00 92.06 74 GLY A CA 1
ATOM 606 C C . GLY A 1 74 ? 9.057 7.434 16.493 1.00 92.06 74 GLY A C 1
ATOM 607 O O . GLY A 1 74 ? 9.237 8.576 16.904 1.00 92.06 74 GLY A O 1
ATOM 608 N N . MET A 1 75 ? 8.507 7.191 15.301 1.00 90.19 75 MET A N 1
ATOM 609 C CA . MET A 1 75 ? 8.054 8.227 14.366 1.00 90.19 75 MET A CA 1
ATOM 610 C C . MET A 1 75 ? 6.560 8.544 14.496 1.00 90.19 75 MET A C 1
ATOM 612 O O . MET A 1 75 ? 6.111 9.555 13.960 1.00 90.19 75 MET A O 1
ATOM 616 N N . LEU A 1 76 ? 5.796 7.691 15.181 1.00 91.62 76 LEU A N 1
ATOM 617 C CA . LEU A 1 76 ? 4.389 7.914 15.500 1.00 91.62 76 LEU A CA 1
ATOM 618 C C . LEU A 1 76 ? 4.235 8.160 17.004 1.00 91.62 76 LEU A C 1
ATOM 620 O O . LEU A 1 76 ? 4.529 7.269 17.801 1.00 91.62 76 LEU A O 1
ATOM 624 N N . ASP A 1 77 ? 3.743 9.341 17.383 1.00 92.44 77 ASP A N 1
ATOM 625 C CA . ASP A 1 77 ? 3.326 9.610 18.759 1.00 92.44 77 ASP A CA 1
ATOM 626 C C . ASP A 1 77 ? 1.874 9.137 18.961 1.00 92.44 77 ASP A C 1
ATOM 628 O O . ASP A 1 77 ? 0.979 9.614 18.249 1.00 92.44 77 ASP A O 1
ATOM 632 N N . PRO A 1 78 ? 1.601 8.235 19.924 1.00 94.88 78 PRO A N 1
ATOM 633 C CA . PRO A 1 78 ? 0.240 7.800 20.239 1.00 94.88 78 PRO A CA 1
ATOM 634 C C . PRO A 1 78 ? -0.739 8.948 20.490 1.00 94.88 78 PRO A C 1
ATOM 636 O O . PRO A 1 78 ? -1.910 8.857 20.128 1.00 94.88 78 PRO A O 1
ATOM 639 N N . THR A 1 79 ? -0.263 10.060 21.048 1.00 96.00 79 THR A N 1
ATOM 640 C CA . THR A 1 79 ? -1.086 11.231 21.368 1.00 96.00 79 THR A CA 1
ATOM 641 C C . THR A 1 79 ? -1.652 11.896 20.111 1.00 96.00 79 THR A C 1
ATOM 643 O O . THR A 1 79 ? -2.746 12.460 20.140 1.00 96.00 79 THR A O 1
ATOM 646 N N . ASP A 1 80 ? -0.928 11.855 18.990 1.00 94.69 80 ASP A N 1
ATOM 647 C CA . ASP A 1 80 ? -1.414 12.417 17.726 1.00 94.69 80 ASP A CA 1
ATOM 648 C C . ASP A 1 80 ? -2.510 11.537 17.118 1.00 94.69 80 ASP A C 1
ATOM 650 O O . ASP A 1 80 ? -3.495 12.053 16.579 1.00 94.69 80 ASP A O 1
ATOM 654 N N . ALA A 1 81 ? -2.383 10.216 17.276 1.00 95.50 81 ALA A N 1
ATOM 655 C CA . ALA A 1 81 ? -3.431 9.270 16.922 1.00 95.50 81 ALA A CA 1
ATOM 656 C C . ALA A 1 81 ? -4.692 9.470 17.776 1.00 95.50 81 ALA A C 1
ATOM 658 O O . ALA A 1 81 ? -5.780 9.609 17.215 1.00 95.50 81 ALA A O 1
ATOM 659 N N . GLN A 1 82 ? -4.539 9.570 19.101 1.00 97.31 82 GLN A N 1
ATOM 660 C CA . GLN A 1 82 ? -5.637 9.840 20.037 1.00 97.31 82 GLN A CA 1
ATOM 661 C C . GLN A 1 82 ? -6.395 11.113 19.646 1.00 97.31 82 GLN A C 1
ATOM 663 O O . GLN A 1 82 ? -7.588 11.053 19.363 1.00 97.31 82 GLN A O 1
ATOM 668 N N . LYS A 1 83 ? -5.695 12.247 19.493 1.00 96.06 83 LYS A N 1
ATOM 669 C CA . LYS A 1 83 ? -6.315 13.528 19.108 1.00 96.06 83 LYS A CA 1
ATOM 670 C C . LYS A 1 83 ? -7.085 13.444 17.792 1.00 96.06 83 LYS A C 1
ATOM 672 O O . LYS A 1 83 ? -8.155 14.038 17.669 1.00 96.06 83 LYS A O 1
ATOM 677 N N . ALA A 1 84 ? -6.539 12.753 16.787 1.00 95.38 84 ALA A N 1
ATOM 678 C CA . ALA A 1 84 ? -7.201 12.602 15.494 1.00 95.38 84 ALA A CA 1
ATOM 679 C C . ALA A 1 84 ? -8.503 11.790 15.611 1.00 95.38 84 ALA A C 1
ATOM 681 O O . ALA A 1 84 ? -9.511 12.156 14.997 1.00 95.38 84 ALA A O 1
ATOM 682 N N . LEU A 1 85 ? -8.487 10.720 16.411 1.00 96.94 85 LEU A N 1
ATOM 683 C CA . LEU A 1 85 ? -9.642 9.860 16.671 1.00 96.94 85 LEU A CA 1
ATOM 684 C C . LEU A 1 85 ? -10.701 10.580 17.516 1.00 96.94 85 LEU A C 1
ATOM 686 O O . LEU A 1 85 ? -11.856 10.636 17.101 1.00 96.94 85 LEU A O 1
ATOM 690 N N . GLU A 1 86 ? -10.313 11.214 18.625 1.00 95.62 86 GLU A N 1
ATOM 691 C CA . GLU A 1 86 ? -11.188 12.029 19.484 1.00 95.62 86 GLU A CA 1
ATOM 692 C C . GLU A 1 86 ? -11.857 13.164 18.702 1.00 95.62 86 GLU A C 1
ATOM 694 O O . GLU A 1 86 ? -13.062 13.399 18.818 1.00 95.62 86 GLU A O 1
ATOM 699 N N . GLN A 1 87 ? -11.086 13.871 17.866 1.00 92.19 87 GLN A N 1
ATOM 700 C CA . GLN A 1 87 ? -11.622 14.931 17.021 1.00 92.19 87 GLN A CA 1
ATOM 701 C C . GLN A 1 87 ? -12.696 14.381 16.080 1.00 92.19 87 GLN A C 1
ATOM 703 O O . GLN A 1 87 ? -13.735 15.023 15.910 1.00 92.19 87 GLN A O 1
ATOM 708 N N . GLN A 1 88 ? -12.450 13.225 15.457 1.00 92.56 88 GLN A N 1
ATOM 709 C CA . GLN A 1 88 ? -13.412 12.618 14.545 1.00 92.56 88 GLN A CA 1
ATOM 710 C C . GLN A 1 88 ? -14.648 12.104 15.290 1.00 92.56 88 GLN A C 1
ATOM 712 O O . GLN A 1 88 ? -15.760 12.403 14.862 1.00 92.56 88 GLN A O 1
ATOM 717 N N . LEU A 1 89 ? -14.486 11.413 16.421 1.00 93.00 89 LEU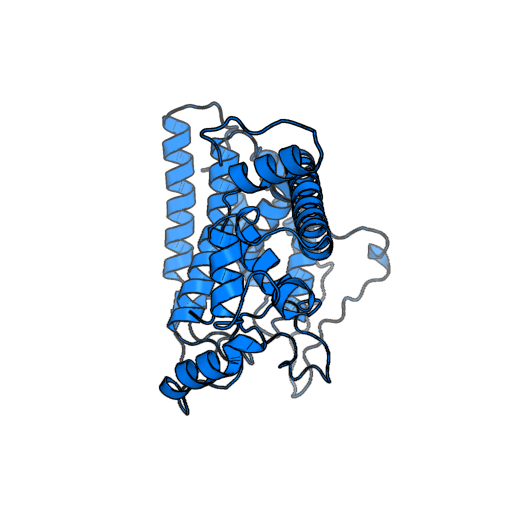 A N 1
ATOM 718 C CA . LEU A 1 89 ? -15.592 10.966 17.274 1.00 93.00 89 LEU A CA 1
ATOM 719 C C . LEU A 1 89 ? -16.478 12.137 17.698 1.00 93.00 89 LEU A C 1
ATOM 721 O O . LEU A 1 89 ? -17.689 12.099 17.491 1.00 93.00 89 LEU A O 1
ATOM 725 N N . GLY A 1 90 ? -15.879 13.235 18.162 1.00 88.38 90 GLY A N 1
ATOM 726 C CA . GLY A 1 90 ? -16.621 14.433 18.548 1.00 88.38 90 GLY A CA 1
ATOM 727 C C . GLY A 1 90 ? -17.384 15.094 17.391 1.00 88.38 90 GLY A C 1
ATOM 728 O O . GLY A 1 90 ? -18.378 15.780 17.635 1.00 88.38 90 GLY A O 1
ATOM 729 N N . LEU A 1 91 ? -16.952 14.910 16.135 1.00 84.94 91 LEU A N 1
ATOM 730 C CA . LEU A 1 91 ? -17.723 15.319 14.951 1.00 84.94 91 LEU A CA 1
ATOM 731 C C . LEU A 1 91 ? -18.887 14.361 14.678 1.00 84.94 91 LEU A C 1
ATOM 733 O O . LEU A 1 91 ? -19.974 14.821 14.328 1.00 84.94 91 LEU A O 1
ATOM 737 N N . MET A 1 92 ? -18.676 13.056 14.866 1.00 84.00 92 MET A N 1
ATOM 738 C CA . MET A 1 92 ? -19.731 12.058 14.706 1.00 84.00 92 MET A CA 1
ATOM 739 C C . MET A 1 92 ? -20.833 12.260 15.757 1.00 84.00 92 MET A C 1
ATOM 741 O O . MET A 1 92 ? -22.005 12.312 15.389 1.00 84.00 92 MET A O 1
ATOM 745 N N . GLU A 1 93 ? -20.493 12.447 17.036 1.00 79.69 93 GLU A N 1
ATOM 746 C CA . GLU A 1 93 ? -21.440 12.611 18.155 1.00 79.69 93 GLU A CA 1
ATOM 747 C C . GLU A 1 93 ? -22.311 13.868 18.063 1.00 79.69 93 GLU A C 1
ATOM 749 O O . GLU A 1 93 ? -23.495 13.827 18.392 1.00 79.69 93 GLU A O 1
ATOM 754 N N . LYS A 1 94 ? -21.752 14.990 17.590 1.00 71.19 94 LYS A N 1
ATOM 755 C CA . LYS A 1 94 ? -22.464 16.280 17.523 1.00 71.19 94 LYS A CA 1
ATOM 756 C C . LYS A 1 94 ? -23.590 16.323 16.488 1.00 71.19 94 LYS A C 1
ATOM 758 O O . LYS A 1 94 ? -24.297 17.324 16.420 1.00 71.19 94 LYS A O 1
ATOM 763 N N . GLY A 1 95 ? -23.788 15.256 15.713 1.00 57.97 95 GLY A N 1
ATOM 764 C CA . GLY A 1 95 ? -24.926 15.138 14.804 1.00 57.97 95 GLY A CA 1
ATOM 765 C C . GLY A 1 95 ? -24.863 16.077 13.598 1.00 57.97 95 GLY A C 1
ATOM 766 O O . GLY A 1 95 ? -25.882 16.289 12.950 1.00 57.97 95 GLY A O 1
ATOM 767 N N . ASP A 1 96 ? -23.682 16.594 13.231 1.00 51.97 96 ASP A N 1
ATOM 768 C CA . ASP A 1 96 ? -23.475 17.406 12.012 1.00 51.97 96 ASP A CA 1
ATOM 769 C C . ASP A 1 96 ? -23.581 16.573 10.704 1.00 51.97 96 ASP A C 1
ATOM 771 O O . ASP A 1 96 ? -23.141 16.987 9.629 1.00 51.97 96 ASP A O 1
ATOM 775 N N . TYR A 1 97 ? -24.200 15.395 10.793 1.00 50.97 97 TYR A N 1
ATOM 776 C CA . TYR A 1 97 ? -24.468 14.442 9.728 1.00 50.97 97 TYR A CA 1
ATOM 777 C C . TYR A 1 97 ? -25.917 13.975 9.824 1.00 50.97 97 TYR A C 1
ATOM 779 O O . TYR A 1 97 ? -26.324 13.424 10.844 1.00 50.97 97 TYR A O 1
ATOM 787 N N . VAL A 1 98 ? -26.693 14.182 8.758 1.00 40.22 98 VAL A N 1
ATOM 788 C CA . VAL A 1 98 ? -28.068 13.679 8.676 1.00 40.22 98 VAL A CA 1
ATOM 789 C C . VAL A 1 98 ? -28.044 12.265 8.109 1.00 40.22 98 VAL A C 1
ATOM 791 O O . VAL A 1 98 ? -27.616 12.059 6.972 1.00 40.22 98 VAL A O 1
ATOM 794 N N . ASP A 1 99 ? -28.512 11.319 8.917 1.00 39.47 99 ASP A N 1
ATOM 795 C CA . ASP A 1 99 ? -28.922 9.987 8.491 1.00 39.47 99 ASP A CA 1
ATOM 796 C C . ASP A 1 99 ? -30.271 10.074 7.756 1.00 39.47 99 ASP A C 1
ATOM 798 O O . ASP A 1 99 ? -31.193 10.755 8.209 1.00 39.47 99 ASP A O 1
ATOM 802 N N . PHE A 1 100 ? -30.384 9.395 6.618 1.00 43.09 100 PHE A N 1
ATOM 803 C CA . PHE A 1 100 ? -31.666 9.154 5.963 1.00 43.09 100 PHE A CA 1
ATOM 804 C C . PHE A 1 100 ? -31.870 7.645 5.854 1.00 43.09 100 PHE A C 1
ATOM 806 O O . PHE A 1 100 ? -31.690 7.048 4.791 1.00 43.09 100 PHE A O 1
ATOM 813 N N . GLY A 1 101 ? -32.296 7.034 6.956 1.00 34.75 101 GLY A N 1
ATOM 814 C CA . GLY A 1 101 ? -33.144 5.855 6.879 1.00 34.75 101 GLY A CA 1
ATOM 815 C C . GLY A 1 101 ? -34.504 6.246 6.293 1.00 34.75 101 GLY A C 1
ATOM 816 O O . GLY A 1 101 ? -35.146 7.169 6.795 1.00 34.75 101 GLY A O 1
ATOM 817 N N . GLY A 1 102 ? -34.942 5.560 5.232 1.00 36.28 102 GLY A N 1
ATOM 818 C CA . GLY A 1 102 ? -36.350 5.588 4.837 1.00 36.28 102 GLY A CA 1
ATOM 819 C C . GLY A 1 102 ? -36.686 5.136 3.408 1.00 36.28 102 GLY A C 1
ATOM 820 O O . GLY A 1 102 ? -36.538 5.911 2.473 1.00 36.28 102 GLY A O 1
ATOM 821 N N . ASP A 1 103 ? -37.158 3.893 3.283 1.00 38.53 103 ASP A N 1
ATOM 822 C CA . ASP A 1 103 ? -38.246 3.404 2.414 1.00 38.53 103 ASP A CA 1
ATOM 823 C C . ASP A 1 103 ? -38.366 3.918 0.961 1.00 38.53 103 ASP A C 1
ATOM 825 O O . ASP A 1 103 ? -38.857 5.010 0.689 1.00 38.53 103 ASP A O 1
ATOM 829 N N . GLY A 1 104 ? -38.085 3.030 0.000 1.00 35.34 104 GLY A N 1
ATOM 830 C CA . GLY A 1 104 ? -38.553 3.164 -1.383 1.00 35.34 104 GLY A CA 1
ATOM 831 C C . GLY A 1 104 ? -37.459 2.988 -2.428 1.00 35.34 104 GLY A C 1
ATOM 832 O O . GLY A 1 104 ? -36.358 3.518 -2.311 1.00 35.34 104 GLY A O 1
ATOM 833 N N . GLU A 1 105 ? -37.766 2.204 -3.458 1.00 38.84 105 GLU A N 1
ATOM 834 C CA . GLU A 1 105 ? -36.917 1.957 -4.620 1.00 38.84 105 GLU A CA 1
ATOM 835 C C . GLU A 1 105 ? -36.351 3.257 -5.216 1.00 38.84 105 GLU A C 1
ATOM 837 O O . GLU A 1 105 ? -37.088 4.109 -5.705 1.00 38.84 105 GLU A O 1
ATOM 842 N N . GLY A 1 106 ? -35.020 3.364 -5.251 1.00 38.34 106 GLY A N 1
ATOM 843 C CA . GLY A 1 106 ? -34.320 4.272 -6.158 1.00 38.34 106 GLY A CA 1
ATOM 844 C C . GLY A 1 106 ? -33.429 5.320 -5.492 1.00 38.34 106 GLY A C 1
ATOM 845 O O . GLY A 1 106 ? -33.891 6.332 -4.985 1.00 38.34 106 GLY A O 1
ATOM 846 N N . SER A 1 107 ? -32.116 5.132 -5.671 1.00 38.47 107 SER A N 1
ATOM 847 C CA . SER A 1 107 ? -31.051 6.142 -5.546 1.00 38.47 107 SER A CA 1
ATOM 848 C C . SER A 1 107 ? -30.673 6.596 -4.122 1.00 38.47 107 SER A C 1
ATOM 850 O O . SER A 1 107 ? -30.997 7.706 -3.696 1.00 38.47 107 SER A O 1
ATOM 852 N N . LYS A 1 108 ? -29.821 5.798 -3.457 1.00 39.69 108 LYS A N 1
ATOM 853 C CA . LYS A 1 108 ? -29.073 6.143 -2.232 1.00 39.69 108 LYS A CA 1
ATOM 854 C C . LYS A 1 108 ? -27.979 7.190 -2.505 1.00 39.69 108 LYS A C 1
ATOM 856 O O . LYS A 1 108 ? -26.794 6.884 -2.510 1.00 39.69 108 LYS A O 1
ATOM 861 N N . ARG A 1 109 ? -28.344 8.454 -2.728 1.00 39.34 109 ARG A N 1
ATOM 862 C CA . ARG A 1 109 ? -27.356 9.546 -2.801 1.00 39.34 109 ARG A CA 1
ATOM 863 C C . ARG A 1 109 ? -27.261 10.267 -1.464 1.00 39.34 109 ARG A C 1
ATOM 865 O O . ARG A 1 109 ? -28.121 11.084 -1.147 1.00 39.34 109 ARG A O 1
ATOM 872 N N . ALA A 1 110 ? -26.176 10.026 -0.732 1.00 39.62 110 ALA A N 1
ATOM 873 C CA . ALA A 1 110 ? -25.779 10.873 0.384 1.00 39.62 110 ALA A CA 1
ATOM 874 C C . ALA A 1 110 ? -25.550 12.307 -0.129 1.00 39.62 110 ALA A C 1
ATOM 876 O O . ALA A 1 110 ? -24.610 12.588 -0.874 1.00 39.62 110 ALA A O 1
ATOM 877 N N . ARG A 1 111 ? -26.437 13.234 0.234 1.00 43.50 111 ARG A N 1
ATOM 878 C CA . ARG A 1 111 ? -26.244 14.669 0.007 1.00 43.50 111 ARG A CA 1
ATOM 879 C C . ARG A 1 111 ? -25.874 15.309 1.335 1.00 43.50 111 ARG A C 1
ATOM 881 O O . ARG A 1 111 ? -26.711 15.438 2.219 1.00 43.50 111 ARG A O 1
ATOM 888 N N . ILE A 1 112 ? -24.613 15.723 1.449 1.00 46.41 112 ILE A N 1
ATOM 889 C CA . ILE A 1 112 ? -24.121 16.522 2.574 1.00 46.41 112 ILE A CA 1
ATOM 890 C C . ILE A 1 112 ? -24.898 17.845 2.586 1.00 46.41 112 ILE A C 1
ATOM 892 O O . ILE A 1 112 ? -24.739 18.669 1.685 1.00 46.41 112 ILE A O 1
ATOM 896 N N . LEU A 1 113 ? -25.729 18.052 3.604 1.00 44.31 113 LEU A N 1
ATOM 897 C CA . LEU A 1 113 ? -26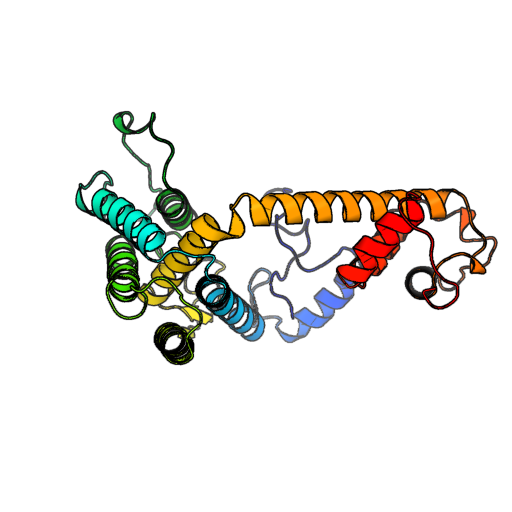.406 19.316 3.873 1.00 44.31 113 LEU A CA 1
ATOM 898 C C . LEU A 1 113 ? -25.759 19.973 5.095 1.00 44.31 113 LEU A C 1
ATOM 900 O O . LEU A 1 113 ? -26.220 19.749 6.204 1.00 44.31 113 LEU A O 1
ATOM 904 N N . HIS A 1 114 ? -24.748 20.829 4.894 1.00 44.59 114 HIS A N 1
ATOM 905 C CA . HIS A 1 114 ? -24.699 22.113 5.611 1.00 44.59 114 HIS A CA 1
ATOM 906 C C . HIS A 1 114 ? -23.671 23.113 5.058 1.00 44.59 114 HIS A C 1
ATOM 908 O O . HIS A 1 114 ? -22.457 22.932 5.134 1.00 44.59 114 HIS A O 1
ATOM 914 N N . GLU A 1 115 ? -24.206 24.250 4.612 1.00 41.19 115 GLU A N 1
ATOM 915 C CA . GLU A 1 115 ? -23.513 25.486 4.228 1.00 41.19 115 GLU A CA 1
ATOM 916 C C . GLU A 1 115 ? -22.741 26.139 5.396 1.00 41.19 115 GLU A C 1
ATOM 918 O O . GLU A 1 115 ? -21.880 26.986 5.169 1.00 41.19 115 GLU A O 1
ATOM 923 N N . LYS A 1 116 ? -22.985 25.731 6.653 1.00 41.69 116 LYS A N 1
ATOM 924 C CA . LYS A 1 116 ? -22.349 26.331 7.844 1.00 41.69 116 LYS A CA 1
ATOM 925 C C . LYS A 1 116 ? -20.946 25.796 8.163 1.00 41.69 116 LYS A C 1
ATOM 927 O O . LYS A 1 116 ? -20.150 26.532 8.738 1.00 41.69 116 LYS A O 1
ATOM 932 N N . SER A 1 117 ? -20.610 24.577 7.728 1.00 47.12 117 SER A N 1
ATOM 933 C CA . SER A 1 117 ? -19.252 23.998 7.837 1.00 47.12 117 SER A CA 1
ATOM 934 C C . SER A 1 117 ? -18.437 24.103 6.543 1.00 47.12 117 SER A C 1
ATOM 936 O O . SER A 1 117 ? -17.291 23.662 6.497 1.00 47.12 117 SER A O 1
ATOM 938 N N . ALA A 1 118 ? -18.980 24.750 5.505 1.00 44.25 118 ALA A N 1
ATOM 939 C CA . ALA A 1 118 ? -18.337 24.921 4.199 1.00 44.25 118 ALA A CA 1
ATOM 940 C C . ALA A 1 118 ? -16.970 25.643 4.246 1.00 44.25 118 ALA A C 1
ATOM 942 O O . ALA A 1 118 ? -16.221 25.598 3.275 1.00 44.25 118 ALA A O 1
ATOM 943 N N . HIS A 1 119 ? -16.624 26.272 5.376 1.00 44.56 119 HIS A N 1
ATOM 944 C CA . HIS A 1 119 ? -15.363 26.989 5.585 1.00 44.56 119 HIS A CA 1
ATOM 945 C C . HIS A 1 119 ? -14.295 26.195 6.365 1.00 44.56 119 HIS A C 1
ATOM 947 O O . HIS A 1 119 ? -13.196 26.712 6.559 1.00 44.56 119 HIS A O 1
ATOM 953 N N . LYS A 1 120 ? -14.567 24.959 6.816 1.00 65.62 120 LYS A N 1
ATOM 954 C CA . LYS A 1 120 ? -13.552 24.097 7.449 1.00 65.62 120 LYS A CA 1
ATOM 955 C C . LYS A 1 120 ? -13.103 23.002 6.488 1.00 65.62 120 LYS A C 1
ATOM 957 O O . LYS A 1 120 ? -13.914 22.244 5.965 1.00 65.62 120 LYS A O 1
ATOM 962 N N . ILE A 1 121 ? -11.790 22.912 6.283 1.00 75.56 121 ILE A N 1
ATOM 963 C CA . ILE A 1 121 ? -11.168 21.812 5.542 1.00 75.56 121 ILE A CA 1
ATOM 964 C C . ILE A 1 121 ? -11.456 20.516 6.324 1.00 75.56 121 ILE A C 1
ATOM 966 O O . ILE A 1 121 ? -11.071 20.439 7.492 1.00 75.56 121 ILE A O 1
ATOM 970 N N . PRO A 1 122 ? -12.136 19.514 5.731 1.00 82.75 122 PRO A N 1
ATOM 971 C CA . PRO A 1 122 ? -12.466 18.279 6.439 1.00 82.75 122 PRO A CA 1
ATOM 972 C C . PRO A 1 122 ? -11.195 17.522 6.847 1.00 82.75 122 PRO A C 1
ATOM 974 O O . PRO A 1 122 ? -10.220 17.526 6.087 1.00 82.75 122 PRO A O 1
ATOM 977 N N . SER A 1 123 ? -11.204 16.857 8.009 1.00 88.25 123 SER A N 1
ATOM 978 C CA . SER A 1 123 ? -10.086 16.019 8.475 1.00 88.25 123 SER A CA 1
ATOM 979 C C . SER A 1 123 ? -9.810 14.859 7.494 1.00 88.25 123 SER A C 1
ATOM 981 O O . SER A 1 123 ? -10.661 14.531 6.661 1.00 88.25 123 SER A O 1
ATOM 983 N N . PRO A 1 124 ? -8.629 14.219 7.530 1.00 91.94 124 PRO A N 1
ATOM 984 C CA . PRO A 1 124 ? -8.361 13.032 6.715 1.00 91.94 124 PRO A CA 1
ATOM 985 C C . PRO A 1 124 ? -9.385 11.905 6.924 1.00 91.94 124 PRO A C 1
ATOM 987 O O . PRO A 1 124 ? -9.913 11.396 5.934 1.00 91.94 124 PRO A O 1
ATOM 990 N N . LEU A 1 125 ? -9.710 11.585 8.183 1.00 92.62 125 LEU A N 1
ATOM 991 C CA . LEU A 1 125 ? -10.721 10.588 8.566 1.00 92.62 125 LEU A CA 1
ATOM 992 C C . LEU A 1 125 ? -12.100 10.936 7.994 1.00 92.62 125 LEU A C 1
ATOM 994 O O . LEU A 1 125 ? -12.732 10.113 7.337 1.00 92.62 125 LEU A O 1
ATOM 998 N N . GLU A 1 126 ? -12.495 12.199 8.120 1.00 89.31 126 GLU A N 1
ATOM 999 C CA . GLU A 1 126 ? -13.744 12.732 7.587 1.00 89.31 126 GLU A CA 1
ATOM 1000 C C . GLU A 1 126 ? -13.830 12.627 6.057 1.00 89.31 126 GLU A C 1
ATOM 1002 O O . GLU A 1 126 ? -14.849 12.217 5.499 1.00 89.31 126 GLU A O 1
ATOM 1007 N N . ARG A 1 127 ? -12.754 12.979 5.341 1.00 89.12 127 ARG A N 1
ATOM 1008 C CA . ARG A 1 127 ? -12.710 12.839 3.876 1.00 89.12 127 ARG A CA 1
ATOM 1009 C C . ARG A 1 127 ? -12.821 11.377 3.459 1.00 89.12 127 ARG A C 1
ATOM 1011 O O . ARG A 1 127 ? -13.534 11.091 2.498 1.00 89.12 127 ARG A O 1
ATOM 1018 N N . ALA A 1 128 ? -12.123 10.482 4.156 1.00 90.38 128 ALA A N 1
ATOM 1019 C CA . ALA A 1 128 ? -12.135 9.054 3.866 1.00 90.38 128 ALA A CA 1
ATOM 1020 C C . ALA A 1 128 ? -13.531 8.456 4.081 1.00 90.38 128 ALA A C 1
ATOM 1022 O O . ALA A 1 128 ? -14.040 7.786 3.185 1.00 90.38 128 ALA A O 1
ATOM 1023 N N . TYR A 1 129 ? -14.190 8.788 5.195 1.00 88.44 129 TYR A N 1
ATOM 1024 C CA . TYR A 1 129 ? -15.561 8.364 5.475 1.00 88.44 129 TYR A CA 1
ATOM 1025 C C . TYR A 1 129 ? -16.563 8.904 4.440 1.00 88.44 129 TYR A C 1
ATOM 1027 O O . TYR A 1 129 ? -17.310 8.136 3.836 1.00 88.44 129 TYR A O 1
ATOM 1035 N N . ARG A 1 130 ? -16.514 10.204 4.111 1.00 84.94 130 ARG A N 1
ATOM 1036 C CA . ARG A 1 130 ? -17.352 10.789 3.041 1.00 84.94 130 ARG A CA 1
ATOM 1037 C C . ARG A 1 130 ? -17.127 10.114 1.692 1.00 84.94 130 ARG A C 1
ATOM 1039 O O . ARG A 1 130 ? -18.064 9.939 0.913 1.00 84.94 130 ARG A O 1
ATOM 1046 N N . GLN A 1 131 ? -15.882 9.776 1.368 1.00 84.56 131 GLN A N 1
ATOM 1047 C CA . GLN A 1 131 ? -15.568 9.080 0.127 1.00 84.56 131 GLN A CA 1
ATOM 1048 C C . GLN A 1 131 ? -16.144 7.660 0.133 1.00 84.56 131 GLN A C 1
ATOM 1050 O O . GLN A 1 131 ? -16.746 7.265 -0.865 1.00 84.56 131 GLN A O 1
ATOM 1055 N N . ALA A 1 132 ? -15.990 6.940 1.244 1.00 84.69 132 ALA A N 1
ATOM 1056 C CA . ALA A 1 132 ? -16.536 5.609 1.476 1.00 84.69 132 ALA A CA 1
ATOM 1057 C C . ALA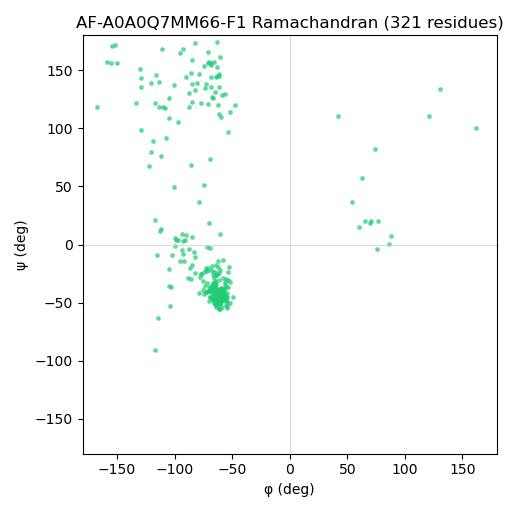 A 1 132 ? -18.054 5.564 1.259 1.00 84.69 132 ALA A C 1
ATOM 1059 O O . ALA A 1 132 ? -18.521 4.800 0.416 1.00 84.69 132 ALA A O 1
ATOM 1060 N N . VAL A 1 133 ? -18.799 6.460 1.912 1.00 81.56 133 VAL A N 1
ATOM 1061 C CA . VAL A 1 133 ? -20.263 6.570 1.775 1.00 81.56 133 VAL A CA 1
ATOM 1062 C C . VAL A 1 133 ? -20.693 6.787 0.319 1.00 81.56 133 VAL A C 1
ATOM 1064 O O . VAL A 1 133 ? -21.686 6.221 -0.126 1.00 81.56 133 VAL A O 1
ATOM 1067 N N . ASN A 1 134 ? -19.928 7.566 -0.452 1.00 74.19 134 ASN A N 1
ATOM 1068 C CA . ASN A 1 134 ? -20.247 7.846 -1.855 1.00 74.19 134 ASN A CA 1
ATOM 1069 C C . ASN A 1 134 ? -19.904 6.706 -2.829 1.00 74.19 134 ASN A C 1
ATOM 1071 O O . ASN A 1 134 ? -20.491 6.645 -3.905 1.00 74.19 134 ASN A O 1
ATOM 1075 N N . HIS A 1 135 ? -18.908 5.871 -2.518 1.00 70.19 135 HIS A N 1
ATOM 1076 C CA . HIS A 1 135 ? -18.401 4.851 -3.451 1.00 70.19 135 HIS A CA 1
ATOM 1077 C C . HIS A 1 135 ? -18.861 3.433 -3.107 1.00 70.19 135 HIS A C 1
ATOM 1079 O O . HIS A 1 135 ? -18.833 2.571 -3.981 1.00 70.19 135 HIS A O 1
ATOM 1085 N N . GLN A 1 136 ? -19.264 3.182 -1.861 1.00 69.31 136 GLN A N 1
ATOM 1086 C CA . GLN A 1 136 ? -19.717 1.876 -1.390 1.00 69.31 136 GLN A CA 1
ATOM 1087 C C . GLN A 1 136 ? -21.137 1.989 -0.835 1.00 69.31 136 GLN A C 1
ATOM 1089 O O . GLN A 1 136 ? -21.370 1.882 0.371 1.00 69.31 136 GLN A O 1
ATOM 1094 N N . GLU A 1 137 ? -22.086 2.263 -1.741 1.00 56.44 137 GLU A N 1
ATOM 1095 C CA . GLU A 1 137 ? -23.498 2.455 -1.398 1.00 56.44 137 GLU A CA 1
ATOM 1096 C C . GLU A 1 137 ? -24.027 1.280 -0.557 1.00 56.44 137 GLU A C 1
ATOM 1098 O O . GLU A 1 137 ? -24.159 0.154 -1.035 1.00 56.44 137 GLU A O 1
ATOM 1103 N N . GLY A 1 138 ? -24.379 1.565 0.700 1.00 61.41 138 GLY A N 1
ATOM 1104 C CA . GLY A 1 138 ? -24.996 0.608 1.621 1.00 61.41 138 GLY A CA 1
ATOM 1105 C C . GLY A 1 138 ? -24.040 -0.276 2.422 1.00 61.41 138 GLY A C 1
ATOM 1106 O O . GLY A 1 138 ? -24.542 -1.082 3.197 1.00 61.41 138 GLY A O 1
ATOM 1107 N N . PHE A 1 139 ? -22.720 -0.134 2.259 1.00 73.44 139 PHE A N 1
ATOM 1108 C CA . PHE A 1 139 ? -21.730 -0.845 3.081 1.00 73.44 139 PHE A CA 1
ATOM 1109 C C . PHE A 1 139 ? -21.105 0.058 4.154 1.00 73.44 139 PHE A C 1
ATOM 1111 O O . PHE A 1 139 ? -20.867 -0.383 5.275 1.00 73.44 139 PHE A O 1
ATOM 1118 N N . ALA A 1 140 ? -20.875 1.334 3.825 1.00 81.00 140 ALA A N 1
ATOM 1119 C CA . ALA A 1 140 ? -20.441 2.328 4.798 1.00 81.00 140 ALA A CA 1
ATOM 1120 C C . ALA A 1 140 ? -21.626 2.773 5.668 1.00 81.00 140 ALA A C 1
ATOM 1122 O O . ALA A 1 140 ? -22.617 3.291 5.149 1.00 81.00 140 ALA A O 1
ATOM 1123 N N . ASP A 1 141 ? -21.497 2.592 6.976 1.00 84.56 141 ASP A N 1
ATOM 1124 C CA . ASP A 1 141 ? -22.531 2.857 7.970 1.00 84.56 141 ASP A CA 1
ATOM 1125 C C . ASP A 1 141 ? -21.969 3.705 9.119 1.00 84.56 141 ASP A C 1
ATOM 1127 O O . ASP A 1 141 ? -20.770 3.707 9.401 1.00 84.56 141 ASP A O 1
ATOM 1131 N N . ARG A 1 142 ? -22.832 4.502 9.749 1.00 86.56 142 ARG A N 1
ATOM 1132 C CA . ARG A 1 142 ? -22.421 5.438 10.796 1.00 86.56 142 ARG A CA 1
ATOM 1133 C C . ARG A 1 142 ? -22.098 4.737 12.107 1.00 86.56 142 ARG A C 1
ATOM 1135 O O . ARG A 1 142 ? -21.121 5.125 12.743 1.00 86.56 142 ARG A O 1
ATOM 1142 N N . GLU A 1 143 ? -22.906 3.765 12.516 1.00 89.31 143 GLU A N 1
ATOM 1143 C CA . GLU A 1 143 ? -22.737 3.084 13.802 1.00 89.31 143 GLU A CA 1
ATOM 1144 C C . GLU A 1 143 ? -21.421 2.309 13.802 1.00 89.31 143 GLU A C 1
ATOM 1146 O O . GLU A 1 143 ? -20.541 2.596 14.610 1.00 89.31 143 GLU A O 1
ATOM 1151 N N . HIS A 1 144 ? -21.201 1.484 12.777 1.00 92.00 144 HIS A N 1
ATOM 1152 C CA . HIS A 1 144 ? -19.957 0.723 12.635 1.00 92.00 144 HIS A CA 1
ATOM 1153 C C . HIS A 1 144 ? -18.716 1.616 12.493 1.00 92.00 144 HIS A C 1
ATOM 1155 O O . HIS A 1 144 ? -17.622 1.237 12.911 1.00 92.00 144 HIS A O 1
ATOM 1161 N N . TYR A 1 145 ? -18.852 2.808 11.901 1.00 92.94 145 TYR A N 1
ATOM 1162 C CA . TYR A 1 145 ? -17.742 3.756 11.832 1.00 92.94 145 TYR A CA 1
ATOM 1163 C C . TYR A 1 145 ? -17.403 4.362 13.197 1.00 92.94 145 TYR A C 1
ATOM 1165 O O . TYR A 1 145 ? -16.224 4.531 13.505 1.00 92.94 145 TYR A O 1
ATOM 1173 N N . ILE A 1 146 ? -18.410 4.667 14.020 1.00 93.44 146 ILE A N 1
ATOM 1174 C CA . ILE A 1 146 ? -18.200 5.120 15.400 1.00 93.44 146 ILE A CA 1
ATOM 1175 C C . ILE A 1 146 ? -17.549 4.004 16.215 1.00 93.44 146 ILE A C 1
ATOM 1177 O O . ILE A 1 146 ? -16.536 4.261 16.856 1.00 93.44 146 ILE A O 1
ATOM 1181 N N . ASP A 1 147 ? -18.041 2.771 16.119 1.00 94.50 147 ASP A N 1
ATOM 1182 C CA . ASP A 1 147 ? -17.462 1.624 16.829 1.00 94.50 147 ASP A CA 1
ATOM 1183 C C . ASP A 1 147 ? -16.004 1.373 16.414 1.00 94.50 147 ASP A C 1
ATOM 1185 O O . ASP A 1 147 ? -15.131 1.144 17.255 1.00 94.50 147 ASP A O 1
ATOM 1189 N N . ALA A 1 148 ? -15.695 1.507 15.121 1.00 95.81 148 ALA A N 1
ATOM 1190 C CA . ALA A 1 148 ? -14.331 1.416 14.613 1.00 95.81 148 ALA A CA 1
ATOM 1191 C C . ALA A 1 148 ? -13.415 2.528 15.152 1.00 95.81 148 ALA A C 1
ATOM 1193 O O . ALA A 1 148 ? -12.252 2.263 15.467 1.00 95.81 148 ALA A O 1
ATOM 1194 N N . LEU A 1 149 ? -13.908 3.766 15.260 1.00 96.69 149 LEU A N 1
ATOM 1195 C CA . LEU A 1 149 ? -13.156 4.878 15.846 1.00 96.69 149 LEU A CA 1
ATOM 1196 C C . LEU A 1 149 ? -12.921 4.661 17.345 1.00 96.69 149 LEU A C 1
ATOM 1198 O O . LEU A 1 149 ? -11.785 4.796 17.792 1.00 96.69 149 LEU A O 1
ATOM 1202 N N . THR A 1 150 ? -13.969 4.297 18.088 1.00 96.75 150 THR A N 1
ATOM 1203 C CA . THR A 1 150 ? -13.931 4.061 19.537 1.00 96.75 150 THR A CA 1
ATOM 1204 C C . THR A 1 150 ? -12.976 2.928 19.875 1.00 96.75 150 THR A C 1
ATOM 1206 O O . THR A 1 150 ? -12.015 3.138 20.608 1.00 96.75 150 THR A O 1
ATOM 1209 N N . SER A 1 151 ? -13.158 1.755 19.262 1.00 95.31 151 SER A N 1
ATOM 1210 C CA . SER A 1 151 ? -12.269 0.612 19.488 1.00 95.31 151 SER A CA 1
ATOM 1211 C C . SER A 1 151 ? -10.826 0.931 19.102 1.00 95.31 151 SER A C 1
ATOM 1213 O O . SER A 1 151 ? -9.907 0.551 19.814 1.00 95.31 151 SER A O 1
ATOM 1215 N N . THR A 1 152 ? -10.580 1.669 18.013 1.00 96.69 152 THR A N 1
ATOM 1216 C CA . THR A 1 152 ? -9.210 2.068 17.653 1.00 96.69 152 THR A CA 1
ATOM 1217 C C . THR A 1 152 ? -8.612 3.037 18.676 1.00 96.69 152 THR A C 1
ATOM 1219 O O . THR A 1 152 ? -7.439 2.892 19.016 1.00 96.69 152 THR A O 1
ATOM 1222 N N . LEU A 1 153 ? -9.397 3.990 19.191 1.00 97.44 153 LEU A N 1
ATOM 1223 C CA . LEU A 1 153 ? -8.961 4.920 20.235 1.00 97.44 153 LEU A CA 1
ATOM 1224 C C . LEU A 1 153 ? -8.589 4.173 21.518 1.00 97.44 153 LEU A C 1
ATOM 1226 O O . LEU A 1 153 ? -7.511 4.419 22.049 1.00 97.44 153 LEU A O 1
ATOM 1230 N N . GLU A 1 154 ? -9.396 3.198 21.942 1.00 97.00 154 GLU A N 1
ATOM 1231 C CA . GLU A 1 154 ? -9.118 2.378 23.127 1.00 97.00 154 GLU A CA 1
ATOM 1232 C C . GLU A 1 154 ? -7.738 1.706 23.058 1.00 97.00 154 GLU A C 1
ATOM 1234 O O . GLU A 1 154 ? -6.999 1.731 24.043 1.00 97.00 154 GLU A O 1
ATOM 1239 N N . TYR A 1 155 ? -7.327 1.174 21.897 1.00 95.38 155 TYR A N 1
ATOM 1240 C CA . TYR A 1 155 ? -5.969 0.630 21.731 1.00 95.38 155 TYR A CA 1
ATOM 1241 C C . TYR A 1 155 ? -4.897 1.701 21.951 1.00 95.38 155 TYR A C 1
ATOM 1243 O O . TYR A 1 155 ? -3.905 1.436 22.626 1.00 95.38 155 TYR A O 1
ATOM 1251 N N . PHE A 1 156 ? -5.084 2.910 21.415 1.00 96.50 156 PHE A N 1
ATOM 1252 C CA . PHE A 1 156 ? -4.142 4.018 21.602 1.00 96.50 156 PHE A CA 1
ATOM 1253 C C . PHE A 1 156 ? -4.169 4.616 23.010 1.00 96.50 156 PHE A C 1
ATOM 1255 O O . PHE A 1 156 ? -3.174 5.204 23.418 1.00 96.50 156 PHE A O 1
ATOM 1262 N N . GLU A 1 157 ? -5.243 4.453 23.776 1.00 96.69 157 GLU A N 1
ATOM 1263 C CA . GLU A 1 157 ? -5.329 4.881 25.179 1.00 96.69 157 GLU A CA 1
ATOM 1264 C C . GLU A 1 157 ? -4.797 3.831 26.161 1.00 96.69 157 GLU A C 1
ATOM 1266 O O . GLU A 1 157 ? -4.428 4.164 27.289 1.00 96.69 157 GLU A O 1
ATOM 1271 N N . THR A 1 158 ? -4.717 2.569 25.736 1.00 95.31 158 THR A N 1
ATOM 1272 C CA . THR A 1 158 ? -4.314 1.444 26.584 1.00 95.31 158 THR A CA 1
ATOM 1273 C C . THR A 1 158 ? -3.018 0.804 26.083 1.00 95.31 158 THR A C 1
ATOM 1275 O O . THR A 1 158 ? -1.927 1.234 26.471 1.00 95.31 158 THR A O 1
ATOM 1278 N N . ASP A 1 159 ? -3.112 -0.200 25.212 1.00 94.69 159 ASP A N 1
ATOM 1279 C CA . ASP A 1 159 ? -2.004 -1.043 24.761 1.00 94.69 159 ASP A CA 1
ATOM 1280 C C . ASP A 1 159 ? -0.920 -0.287 23.975 1.00 94.69 159 ASP A C 1
ATOM 1282 O O . ASP A 1 159 ? 0.239 -0.701 23.980 1.00 94.69 159 ASP A O 1
ATOM 1286 N N . LEU A 1 160 ? -1.271 0.821 23.325 1.00 95.44 160 LEU A N 1
ATOM 1287 C CA . LEU A 1 160 ? -0.399 1.630 22.470 1.00 95.44 160 LEU A CA 1
ATOM 1288 C C . LEU A 1 160 ? -0.197 3.057 23.012 1.00 95.44 160 LEU A C 1
ATOM 1290 O O . LEU A 1 160 ? 0.167 3.942 22.250 1.00 95.44 160 LEU A O 1
ATOM 1294 N N . SER A 1 161 ? -0.429 3.289 24.308 1.00 95.31 161 SER A N 1
ATOM 1295 C CA . SER A 1 161 ? -0.446 4.633 24.918 1.00 95.31 161 SER A CA 1
ATOM 12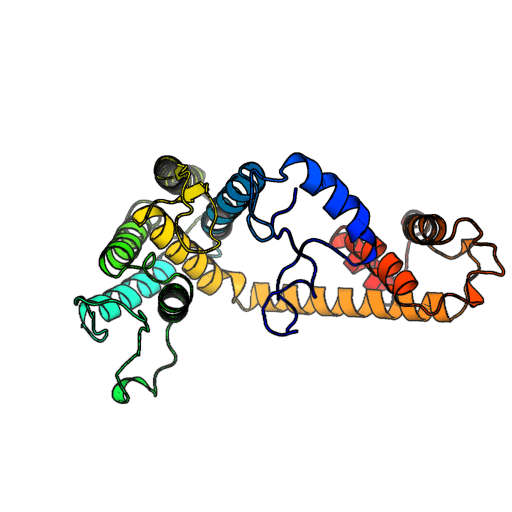96 C C . SER A 1 161 ? 0.918 5.274 25.170 1.00 95.31 161 SER A C 1
ATOM 1298 O O . SER A 1 161 ? 1.028 6.499 25.234 1.00 95.31 161 SER A O 1
ATOM 1300 N N . GLU A 1 162 ? 1.969 4.473 25.332 1.00 93.31 162 GLU A N 1
ATOM 1301 C CA . GLU A 1 162 ? 3.296 4.979 25.681 1.00 93.31 162 GLU A CA 1
ATOM 1302 C C . GLU A 1 162 ? 4.087 5.434 24.449 1.00 93.31 162 GLU A C 1
ATOM 1304 O O . GLU A 1 162 ? 4.162 4.729 23.441 1.00 93.31 162 GLU A O 1
ATOM 1309 N N . HIS A 1 163 ? 4.776 6.574 24.566 1.00 94.25 163 HIS A N 1
ATOM 1310 C CA . HIS A 1 163 ? 5.774 6.975 23.577 1.00 94.25 163 HIS A CA 1
ATOM 1311 C C . HIS A 1 163 ? 6.903 5.935 23.510 1.00 94.25 163 HIS A C 1
ATOM 1313 O O . HIS A 1 163 ? 7.419 5.471 24.536 1.00 94.25 163 HIS A O 1
ATOM 1319 N N . TYR A 1 164 ? 7.302 5.574 22.293 1.00 96.12 164 TYR A N 1
ATOM 1320 C CA . TYR A 1 164 ? 8.277 4.516 22.080 1.00 96.12 164 TYR A CA 1
ATOM 1321 C C . TYR A 1 164 ? 9.683 4.945 22.521 1.00 96.12 164 TYR A C 1
ATOM 1323 O O . TYR A 1 164 ? 10.248 5.909 22.012 1.00 96.12 164 TYR A O 1
ATOM 1331 N N . ALA A 1 165 ? 10.265 4.202 23.464 1.00 94.75 165 ALA A N 1
ATOM 1332 C CA . ALA A 1 165 ? 11.583 4.465 24.042 1.00 94.75 165 ALA A CA 1
ATOM 1333 C C . ALA A 1 165 ? 12.630 3.394 23.669 1.00 94.75 165 ALA A C 1
ATOM 1335 O O . ALA A 1 165 ? 13.710 3.359 24.260 1.00 94.75 165 ALA A O 1
ATOM 1336 N N . GLY A 1 166 ? 12.329 2.504 22.713 1.00 95.50 166 GLY A N 1
ATOM 1337 C CA . GLY A 1 166 ? 13.281 1.494 22.231 1.00 95.50 166 GLY A CA 1
ATOM 1338 C C . GLY A 1 166 ? 13.485 0.296 23.162 1.00 95.50 166 GLY A C 1
ATOM 1339 O O . GLY A 1 166 ? 14.522 -0.364 23.097 1.00 95.50 166 GLY A O 1
ATOM 1340 N N . THR A 1 167 ? 12.550 0.023 24.079 1.00 96.38 167 THR A N 1
ATOM 1341 C CA . THR A 1 167 ? 12.688 -1.095 25.026 1.00 96.38 167 THR A CA 1
ATOM 1342 C C . THR A 1 167 ? 12.095 -2.392 24.472 1.00 96.38 167 THR A C 1
ATOM 1344 O O . THR A 1 167 ? 11.025 -2.389 23.871 1.00 96.38 167 THR A O 1
ATOM 1347 N N . LEU A 1 168 ? 12.717 -3.540 24.778 1.00 96.38 168 LEU A N 1
ATOM 1348 C CA . LEU A 1 168 ? 12.185 -4.862 24.399 1.00 96.38 168 LEU A CA 1
ATOM 1349 C C . LEU A 1 168 ? 10.755 -5.104 24.909 1.00 96.38 168 LEU A C 1
ATOM 1351 O O . LEU A 1 168 ? 9.973 -5.803 24.270 1.00 96.38 168 LEU A O 1
ATOM 1355 N N . ARG A 1 169 ? 10.403 -4.537 26.071 1.00 96.12 169 ARG A N 1
ATOM 1356 C CA . ARG A 1 169 ? 9.043 -4.632 26.614 1.00 96.12 169 ARG A CA 1
ATOM 1357 C C . ARG A 1 169 ? 8.039 -3.922 25.704 1.00 96.12 169 ARG A C 1
ATOM 1359 O O . ARG A 1 169 ? 6.996 -4.500 25.416 1.00 96.12 16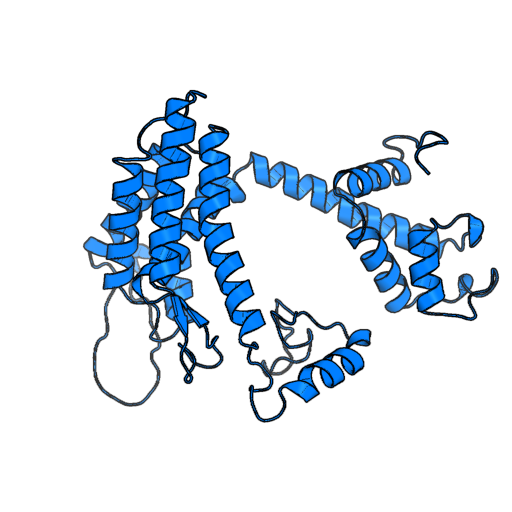9 ARG A O 1
ATOM 1366 N N . GLN A 1 170 ? 8.367 -2.713 25.248 1.00 95.25 170 GLN A N 1
ATOM 1367 C CA . GLN A 1 170 ? 7.525 -1.957 24.321 1.00 95.25 170 GLN A CA 1
ATOM 1368 C C . GLN A 1 170 ? 7.436 -2.649 22.958 1.00 95.25 170 GLN A C 1
ATOM 1370 O O . GLN A 1 170 ? 6.339 -2.756 22.422 1.00 95.25 170 GLN A O 1
ATOM 1375 N N . ASP A 1 171 ? 8.534 -3.216 22.446 1.00 96.81 171 ASP A N 1
ATOM 1376 C CA . ASP A 1 171 ? 8.511 -3.998 21.200 1.00 96.81 171 ASP A CA 1
ATOM 1377 C C . ASP A 1 171 ? 7.497 -5.141 21.261 1.00 96.81 171 ASP A C 1
ATOM 1379 O O . ASP A 1 171 ? 6.694 -5.325 20.346 1.00 96.81 171 ASP A O 1
ATOM 1383 N N . VAL A 1 172 ? 7.532 -5.919 22.347 1.00 96.69 172 VAL A N 1
ATOM 1384 C CA . VAL A 1 172 ? 6.618 -7.048 22.550 1.00 96.69 172 VAL A CA 1
ATOM 1385 C C . VAL A 1 172 ? 5.180 -6.561 22.703 1.00 96.69 172 VAL A C 1
ATOM 1387 O O . VAL A 1 172 ? 4.284 -7.148 22.101 1.00 96.69 172 VAL A O 1
ATOM 1390 N N . GLN A 1 173 ? 4.953 -5.491 23.468 1.00 96.12 173 GLN A N 1
ATOM 1391 C CA . GLN A 1 173 ? 3.624 -4.918 23.682 1.00 96.12 173 GLN A CA 1
ATOM 1392 C C . GLN A 1 173 ? 3.003 -4.410 22.375 1.00 96.12 173 GLN A C 1
ATOM 1394 O O . GLN A 1 173 ? 1.895 -4.819 22.042 1.00 96.12 173 GLN A O 1
ATOM 1399 N N . ILE A 1 174 ? 3.737 -3.608 21.598 1.00 96.56 174 ILE A N 1
ATOM 1400 C CA . ILE A 1 174 ? 3.280 -3.068 20.310 1.00 96.56 174 ILE A CA 1
ATOM 1401 C C . ILE A 1 174 ? 2.979 -4.206 19.330 1.00 96.56 174 ILE A C 1
ATOM 1403 O O . ILE A 1 174 ? 1.905 -4.248 18.731 1.00 96.56 174 ILE A O 1
ATOM 1407 N N . ARG A 1 175 ? 3.895 -5.176 19.191 1.00 96.88 175 ARG A N 1
ATOM 1408 C CA . ARG A 1 175 ? 3.702 -6.334 18.298 1.00 96.88 175 ARG A CA 1
ATOM 1409 C C . ARG A 1 175 ? 2.499 -7.178 18.702 1.00 96.88 175 ARG A C 1
ATOM 1411 O O . ARG A 1 175 ? 1.773 -7.642 17.829 1.00 96.88 175 ARG A O 1
ATOM 1418 N N . LYS A 1 176 ? 2.292 -7.380 20.006 1.00 96.88 176 LYS A N 1
ATOM 1419 C CA . LYS A 1 176 ? 1.132 -8.108 20.521 1.00 96.88 176 LYS A CA 1
ATOM 1420 C C . LYS A 1 176 ? -0.159 -7.351 20.207 1.00 96.88 176 LYS A C 1
ATOM 1422 O O . LYS A 1 176 ? -1.049 -7.945 19.616 1.00 96.88 176 LYS A O 1
ATOM 1427 N N . ALA A 1 177 ? -0.224 -6.058 20.525 1.00 96.19 177 ALA A N 1
ATOM 1428 C CA . ALA A 1 177 ? -1.397 -5.229 20.276 1.00 96.19 177 ALA A CA 1
ATOM 1429 C C . ALA A 1 177 ? -1.804 -5.267 18.797 1.00 96.19 177 ALA A C 1
ATOM 1431 O O . ALA A 1 177 ? -2.928 -5.640 18.481 1.00 96.19 177 ALA A O 1
ATOM 1432 N N . PHE A 1 178 ? -0.876 -4.997 17.872 1.00 96.12 178 PHE A N 1
ATOM 1433 C CA . PHE A 1 178 ? -1.167 -5.086 16.437 1.00 96.12 178 PHE A CA 1
ATOM 1434 C C . PHE A 1 178 ? -1.494 -6.513 15.973 1.00 96.12 178 PHE A C 1
ATOM 1436 O O . PHE A 1 178 ? -2.351 -6.683 15.107 1.00 96.12 178 PHE A O 1
ATOM 1443 N N . GLY A 1 179 ? -0.884 -7.543 16.568 1.00 96.69 179 GLY A N 1
ATOM 1444 C CA . GLY A 1 179 ? -1.246 -8.941 16.326 1.00 96.69 179 GLY A CA 1
ATOM 1445 C C . GLY A 1 179 ? -2.691 -9.265 16.722 1.00 96.69 179 GLY A C 1
ATOM 1446 O O . GLY A 1 179 ? -3.397 -9.927 15.961 1.00 96.69 179 GLY A O 1
ATOM 1447 N N . ASP A 1 180 ? -3.157 -8.744 17.859 1.00 95.75 180 ASP A N 1
ATOM 1448 C CA . ASP A 1 180 ? -4.536 -8.898 18.335 1.00 95.75 180 ASP A CA 1
ATOM 1449 C C . ASP A 1 180 ? -5.529 -8.170 17.402 1.00 95.75 180 ASP A C 1
ATOM 1451 O O . ASP A 1 180 ? -6.603 -8.699 17.087 1.00 95.75 180 ASP A O 1
ATOM 1455 N N . ILE A 1 181 ? -5.144 -6.998 16.871 1.00 95.31 181 ILE A N 1
ATOM 1456 C CA . ILE A 1 181 ? -5.926 -6.284 15.848 1.00 95.31 181 ILE A CA 1
ATOM 1457 C C . ILE A 1 181 ? -6.028 -7.125 14.570 1.00 95.31 181 ILE A C 1
ATOM 1459 O O . ILE A 1 181 ? -7.132 -7.335 14.071 1.00 95.31 181 ILE A O 1
ATOM 1463 N N . VAL A 1 182 ? -4.908 -7.645 14.054 1.00 96.06 182 VAL A N 1
ATOM 1464 C CA . VAL A 1 182 ? -4.901 -8.514 12.862 1.00 96.06 182 VAL A CA 1
ATOM 1465 C C . VAL A 1 182 ? -5.773 -9.745 13.086 1.00 96.06 182 VAL A C 1
ATOM 1467 O O . VAL A 1 182 ? -6.572 -10.080 12.215 1.00 96.06 182 VAL A O 1
ATOM 1470 N N . GLY A 1 183 ? -5.668 -10.391 14.251 1.00 95.56 183 GLY A N 1
ATOM 1471 C CA . GLY A 1 183 ? -6.498 -11.541 14.610 1.00 95.56 183 GLY A CA 1
ATOM 1472 C C . GLY A 1 183 ? -7.990 -11.224 14.527 1.00 95.56 183 GLY A C 1
ATOM 1473 O O . GLY A 1 183 ? 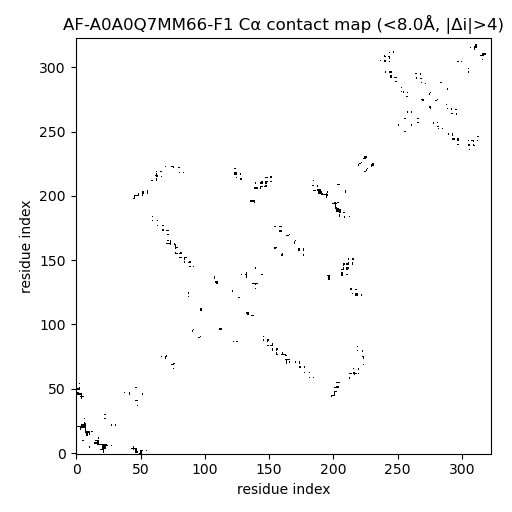-8.741 -11.967 13.897 1.00 95.56 183 GLY A O 1
ATOM 1474 N N . THR A 1 184 ? -8.396 -10.079 15.080 1.00 94.12 184 THR A N 1
ATOM 1475 C CA . THR A 1 184 ? -9.783 -9.593 15.008 1.00 94.12 184 THR A CA 1
ATOM 1476 C C . THR A 1 184 ? -10.220 -9.347 13.561 1.00 94.12 184 THR A C 1
ATOM 1478 O O . THR A 1 184 ? -11.236 -9.889 13.129 1.00 94.12 184 THR A O 1
ATOM 1481 N N . LEU A 1 185 ? -9.427 -8.605 12.777 1.00 95.12 185 LEU A N 1
ATOM 1482 C CA . LEU A 1 185 ? -9.747 -8.284 11.380 1.00 95.12 185 LEU A CA 1
ATOM 1483 C C . LEU A 1 185 ? -9.860 -9.537 10.500 1.00 95.12 185 LEU A C 1
ATOM 1485 O O . LEU A 1 185 ? -10.766 -9.633 9.676 1.00 95.12 185 LEU A O 1
ATOM 1489 N N . VAL A 1 186 ? -8.956 -10.506 10.677 1.00 95.44 186 VAL A N 1
ATOM 1490 C CA . VAL A 1 186 ? -8.962 -11.770 9.927 1.00 95.44 186 VAL A CA 1
ATOM 1491 C C . VAL A 1 186 ? -10.148 -12.647 10.331 1.00 95.44 186 VAL A C 1
ATOM 1493 O O . VAL A 1 186 ? -10.729 -13.315 9.477 1.00 95.44 186 VAL A O 1
ATOM 1496 N N . SER A 1 187 ? -10.534 -12.641 11.610 1.00 95.06 187 SER A N 1
ATOM 1497 C CA . SER A 1 187 ? -11.670 -13.435 12.095 1.00 95.06 187 SER A CA 1
ATOM 1498 C C . SER A 1 187 ? -13.025 -12.979 11.539 1.00 95.06 187 SER A C 1
ATOM 1500 O O . SER A 1 187 ? -13.939 -13.794 11.440 1.00 95.06 187 SER A O 1
ATOM 1502 N N . ASP A 1 188 ? -13.131 -11.715 11.121 1.00 94.12 188 ASP A N 1
ATOM 1503 C CA . ASP A 1 188 ? -14.336 -11.115 10.534 1.00 94.12 188 ASP A CA 1
ATOM 1504 C C . ASP A 1 188 ? -14.387 -11.238 8.996 1.00 94.12 188 ASP A C 1
ATOM 1506 O O . ASP A 1 188 ? -15.290 -10.721 8.339 1.00 94.12 188 ASP A O 1
ATOM 1510 N N . VAL A 1 189 ? -13.414 -11.913 8.372 1.00 93.81 189 VAL A N 1
ATOM 1511 C CA . VAL A 1 189 ? -13.410 -12.106 6.916 1.00 93.81 189 VAL A CA 1
ATOM 1512 C C . VAL A 1 189 ? -14.554 -13.025 6.501 1.00 93.81 189 VAL A C 1
ATOM 1514 O O . VAL A 1 189 ? -14.677 -14.161 6.960 1.00 93.81 189 VAL A O 1
ATOM 1517 N N . VAL A 1 190 ? -15.362 -12.554 5.553 1.00 91.81 190 VAL A N 1
ATOM 1518 C CA . VAL A 1 190 ? -16.513 -13.283 5.026 1.00 91.81 190 VAL A CA 1
ATOM 1519 C C . VAL A 1 190 ? -16.273 -13.656 3.566 1.00 91.81 190 VAL A C 1
ATOM 1521 O O . VAL A 1 190 ? -15.776 -12.860 2.772 1.00 91.81 190 VAL A O 1
ATOM 1524 N N . CYS A 1 191 ? -16.673 -14.873 3.198 1.00 92.50 191 CYS A N 1
ATOM 1525 C CA . CYS A 1 191 ? -16.738 -15.335 1.816 1.00 92.50 191 CYS A CA 1
ATOM 1526 C C . CYS A 1 191 ? -18.205 -15.573 1.436 1.00 92.50 191 CYS A C 1
ATOM 1528 O O . CYS A 1 191 ? -18.883 -16.391 2.065 1.00 92.50 191 CYS A O 1
ATOM 1530 N N . ARG A 1 192 ? -18.716 -14.845 0.436 1.00 87.62 192 ARG A N 1
ATOM 1531 C CA . ARG A 1 192 ? -20.116 -14.925 -0.011 1.00 87.62 192 ARG A CA 1
ATOM 1532 C C . ARG A 1 192 ? -20.222 -15.122 -1.519 1.00 87.62 192 ARG A C 1
ATOM 1534 O O . ARG A 1 192 ? -19.479 -14.536 -2.302 1.00 87.62 192 ARG A O 1
ATOM 1541 N N . GLN A 1 193 ? -21.217 -15.911 -1.931 1.00 83.50 193 GLN A N 1
ATOM 1542 C CA . GLN A 1 193 ? -21.516 -16.131 -3.348 1.00 83.50 193 GLN A CA 1
ATOM 1543 C C . GLN A 1 193 ? -22.049 -14.863 -4.028 1.00 83.50 193 GLN A C 1
ATOM 1545 O O . GLN A 1 193 ? -21.705 -14.601 -5.172 1.00 83.50 193 GLN A O 1
ATOM 1550 N N . ALA A 1 194 ? -22.844 -14.053 -3.325 1.00 81.44 194 ALA A N 1
ATOM 1551 C CA . ALA A 1 194 ? -23.157 -12.696 -3.762 1.00 81.44 194 ALA A CA 1
ATOM 1552 C C . ALA A 1 194 ? -22.074 -11.738 -3.230 1.00 81.44 194 ALA A C 1
ATOM 1554 O O . ALA A 1 194 ? -21.770 -11.811 -2.036 1.00 81.44 194 ALA A O 1
ATOM 1555 N N . PRO A 1 195 ? -21.485 -10.870 -4.072 1.00 77.56 195 PRO A N 1
ATOM 1556 C CA . PRO A 1 195 ? -20.478 -9.913 -3.623 1.00 77.56 195 PRO A CA 1
ATOM 1557 C C . PRO A 1 195 ? -21.066 -8.920 -2.611 1.00 77.56 195 PRO A C 1
ATOM 1559 O O . PRO A 1 195 ? -22.266 -8.637 -2.629 1.00 77.56 195 PRO A O 1
ATOM 1562 N N . GLY A 1 196 ? -20.214 -8.384 -1.729 1.00 67.44 196 GLY A N 1
ATOM 1563 C CA . GLY A 1 196 ? -20.642 -7.498 -0.633 1.00 67.44 196 GLY A CA 1
ATOM 1564 C C . GLY A 1 196 ? -21.310 -6.197 -1.098 1.00 67.44 196 GLY A C 1
ATOM 1565 O O . GLY A 1 196 ? -22.123 -5.621 -0.380 1.00 67.44 196 GLY A O 1
ATOM 1566 N N . TRP A 1 197 ? -21.000 -5.757 -2.317 1.00 74.12 197 TRP A N 1
ATOM 1567 C CA . TRP A 1 197 ? -21.628 -4.643 -3.025 1.00 74.12 197 TRP A CA 1
ATOM 1568 C C . TRP A 1 197 ? -21.533 -4.884 -4.538 1.00 74.12 197 TRP A C 1
ATOM 1570 O O . TRP A 1 197 ? -20.869 -5.821 -4.990 1.00 74.12 197 TRP A O 1
ATOM 1580 N N . LYS A 1 198 ? -22.208 -4.049 -5.338 1.00 71.44 198 LYS A N 1
ATOM 1581 C CA . LYS A 1 198 ? -22.208 -4.164 -6.804 1.00 71.44 198 LYS A CA 1
ATOM 1582 C C . LYS A 1 198 ? -20.775 -4.119 -7.354 1.00 71.44 198 LYS A C 1
ATOM 1584 O O . LYS A 1 198 ? -20.024 -3.213 -7.005 1.00 71.44 198 LYS A O 1
ATOM 1589 N N . ASP A 1 199 ? -20.419 -5.089 -8.197 1.00 70.38 199 ASP A N 1
ATOM 1590 C CA . ASP A 1 199 ? -19.077 -5.253 -8.785 1.00 70.38 199 ASP A CA 1
ATOM 1591 C C . ASP A 1 199 ? -17.951 -5.450 -7.738 1.00 70.38 199 ASP A C 1
ATOM 1593 O O . ASP A 1 199 ? -16.764 -5.315 -8.040 1.00 70.38 199 ASP A O 1
ATOM 1597 N N . GLY A 1 200 ? -18.318 -5.758 -6.487 1.00 76.44 200 GLY A N 1
ATOM 1598 C CA . GLY A 1 200 ? -17.399 -5.974 -5.375 1.00 76.44 200 GLY A CA 1
ATOM 1599 C C . GLY A 1 200 ? -16.791 -7.382 -5.327 1.00 76.44 200 GLY A C 1
ATOM 1600 O O . GLY A 1 200 ? -17.172 -8.279 -6.088 1.00 76.44 200 GLY A O 1
ATOM 1601 N N . PRO A 1 201 ? -15.838 -7.604 -4.408 1.00 85.56 201 PRO A N 1
ATOM 1602 C CA . PRO A 1 201 ? -15.232 -8.907 -4.198 1.00 85.56 201 PRO A CA 1
ATOM 1603 C C . PRO A 1 201 ? -16.179 -9.867 -3.459 1.00 85.56 201 PRO A C 1
ATOM 1605 O O . PRO A 1 201 ? -17.040 -9.464 -2.672 1.00 85.56 201 PRO A O 1
ATOM 1608 N N . HIS A 1 202 ? -15.982 -11.166 -3.692 1.00 86.38 202 HIS A N 1
ATOM 1609 C CA . HIS A 1 202 ? -16.669 -12.241 -2.962 1.00 86.38 202 HIS A CA 1
ATOM 1610 C C . HIS A 1 202 ? -16.092 -12.480 -1.564 1.00 86.38 202 HIS A C 1
ATOM 1612 O O . HIS A 1 202 ? -16.788 -12.992 -0.689 1.00 86.38 202 HIS A O 1
ATOM 1618 N N . ILE A 1 203 ? -14.818 -12.133 -1.374 1.00 91.88 203 ILE A N 1
ATOM 1619 C CA . ILE A 1 203 ? -14.127 -12.179 -0.089 1.00 91.88 203 ILE A CA 1
ATOM 1620 C C . ILE A 1 203 ? -13.932 -10.741 0.362 1.00 91.88 203 ILE A C 1
ATOM 1622 O O . ILE A 1 203 ? -13.283 -9.956 -0.327 1.00 91.88 203 ILE A O 1
ATOM 1626 N N . HIS A 1 204 ? -14.527 -10.392 1.492 1.00 90.19 204 HIS A N 1
ATOM 1627 C CA . HIS A 1 204 ? -14.485 -9.045 2.039 1.00 90.19 204 HIS A CA 1
ATOM 1628 C C . HIS A 1 204 ? -14.564 -9.108 3.572 1.00 90.19 204 HIS A C 1
ATOM 1630 O O . HIS A 1 204 ? -15.068 -10.094 4.115 1.00 90.19 204 HIS A O 1
ATOM 1636 N N . PRO A 1 205 ? -14.080 -8.085 4.291 1.00 91.81 205 PRO A N 1
ATOM 1637 C CA . PRO A 1 205 ? -14.278 -8.014 5.731 1.00 91.81 205 PRO A CA 1
ATOM 1638 C C . PRO A 1 205 ? -15.760 -7.761 6.034 1.00 91.81 205 PRO A C 1
ATOM 1640 O O . PRO A 1 205 ? -16.485 -7.213 5.193 1.00 91.81 205 PRO A O 1
ATOM 1643 N N . GLY A 1 206 ? -16.232 -8.164 7.210 1.00 90.12 206 GLY A N 1
ATOM 1644 C CA . GLY A 1 206 ? -17.522 -7.726 7.728 1.00 90.12 206 GLY A CA 1
ATOM 1645 C C . GLY A 1 206 ? -17.553 -6.212 7.958 1.00 90.12 206 GLY A C 1
ATOM 1646 O O . GLY A 1 206 ? -16.571 -5.494 7.744 1.00 90.12 206 GLY A O 1
ATOM 1647 N N . ALA A 1 207 ? -18.728 -5.695 8.324 1.00 87.31 207 ALA A N 1
ATOM 1648 C CA . ALA A 1 207 ? -18.942 -4.252 8.420 1.00 87.31 207 ALA A CA 1
ATOM 1649 C C . ALA A 1 207 ? -17.994 -3.613 9.445 1.00 87.31 207 ALA A C 1
ATOM 1651 O O . ALA A 1 207 ? -17.366 -2.600 9.147 1.00 87.31 207 ALA A O 1
ATOM 1652 N N . GLU A 1 208 ? -17.826 -4.225 10.615 1.00 88.44 208 GLU A N 1
ATOM 1653 C CA . GLU A 1 208 ? -16.956 -3.709 11.672 1.00 88.44 208 GLU A CA 1
ATOM 1654 C C . GLU A 1 208 ? -15.478 -3.685 11.244 1.00 88.44 208 GLU A C 1
ATOM 1656 O O . GLU A 1 208 ? -14.847 -2.621 11.253 1.00 88.44 208 GLU A O 1
ATOM 1661 N N . ALA A 1 209 ? -14.927 -4.815 10.775 1.00 92.81 209 ALA A N 1
ATOM 1662 C CA . ALA A 1 209 ? -13.522 -4.872 10.371 1.00 92.81 209 ALA A CA 1
ATOM 1663 C C . ALA A 1 209 ? -13.225 -3.963 9.176 1.00 92.81 209 ALA A C 1
ATOM 1665 O O . ALA A 1 209 ? -12.152 -3.363 9.104 1.00 92.81 209 ALA A O 1
ATOM 1666 N N . TRP A 1 210 ? -14.174 -3.801 8.254 1.00 93.19 210 TRP A N 1
ATOM 1667 C CA . TRP A 1 210 ? -14.010 -2.895 7.125 1.00 93.19 210 TRP A CA 1
ATOM 1668 C C . TRP A 1 210 ? -13.851 -1.434 7.561 1.00 93.19 210 TRP A C 1
ATOM 1670 O O . TRP A 1 210 ? -12.924 -0.753 7.111 1.00 93.19 210 TRP A O 1
ATOM 1680 N N . HIS A 1 211 ? -14.717 -0.950 8.461 1.00 93.75 211 HIS A N 1
ATOM 1681 C CA . HIS A 1 211 ? -14.619 0.416 8.983 1.00 93.75 211 HIS A CA 1
ATOM 1682 C C . HIS A 1 211 ? -13.332 0.599 9.784 1.00 93.75 211 HIS A C 1
ATOM 1684 O O . HIS A 1 211 ? -12.684 1.642 9.694 1.00 93.75 211 HIS A O 1
ATOM 1690 N N . ARG A 1 212 ? -12.904 -0.438 10.504 1.00 95.38 212 ARG A N 1
ATOM 1691 C CA . ARG A 1 212 ? -11.644 -0.421 11.241 1.00 95.38 212 ARG A CA 1
ATOM 1692 C C . ARG A 1 212 ? -10.423 -0.348 10.325 1.00 95.38 212 ARG A C 1
ATOM 1694 O O . ARG A 1 212 ? -9.542 0.475 10.564 1.00 95.38 212 ARG A O 1
ATOM 1701 N N . ILE A 1 213 ? -10.397 -1.111 9.230 1.00 95.38 213 ILE A N 1
ATOM 1702 C CA . ILE A 1 213 ? -9.371 -0.993 8.178 1.00 95.38 213 ILE A CA 1
ATOM 1703 C C . ILE A 1 213 ? -9.370 0.427 7.602 1.00 95.38 213 ILE A C 1
ATOM 1705 O O . ILE A 1 213 ? -8.303 1.021 7.450 1.00 95.38 213 ILE A O 1
ATOM 1709 N N . LEU A 1 214 ? -10.546 1.003 7.320 1.00 94.62 214 LEU A N 1
ATOM 1710 C CA . LEU A 1 214 ? -10.669 2.379 6.829 1.00 94.62 214 LEU A CA 1
ATOM 1711 C C . LEU A 1 214 ? -10.050 3.390 7.807 1.00 94.62 214 LEU A C 1
ATOM 1713 O O . LEU A 1 214 ? -9.282 4.253 7.371 1.00 94.62 214 LEU A O 1
ATOM 1717 N N . VAL A 1 215 ? -10.359 3.287 9.104 1.00 96.00 215 VAL A N 1
ATOM 1718 C CA . VAL A 1 215 ? -9.810 4.158 10.157 1.00 96.00 215 VAL A CA 1
ATOM 1719 C C . VAL A 1 215 ? -8.293 4.013 10.237 1.00 96.00 215 VAL A C 1
ATOM 1721 O O . VAL A 1 215 ? -7.590 5.006 10.060 1.00 96.00 215 VAL A O 1
ATOM 1724 N N . LEU A 1 216 ? -7.780 2.793 10.417 1.00 95.94 216 LEU A N 1
ATOM 1725 C CA . LEU A 1 216 ? -6.348 2.515 10.582 1.00 95.94 216 LEU A CA 1
ATOM 1726 C C . LEU A 1 216 ? -5.530 2.958 9.363 1.00 95.94 216 LEU A C 1
ATOM 1728 O O . LEU A 1 216 ? -4.552 3.694 9.495 1.00 95.94 216 LEU A O 1
ATOM 1732 N N . LYS A 1 217 ? -5.990 2.615 8.155 1.00 94.50 217 LYS A N 1
ATOM 1733 C CA . LYS A 1 217 ? -5.362 3.029 6.892 1.00 94.50 217 LYS A CA 1
ATOM 1734 C C . LYS A 1 217 ? -5.332 4.544 6.737 1.00 94.50 217 LYS A C 1
ATOM 1736 O O . LYS A 1 217 ? -4.352 5.105 6.244 1.00 94.50 217 LYS A O 1
ATOM 1741 N N . THR A 1 218 ? -6.408 5.221 7.131 1.00 95.00 218 THR A N 1
ATOM 1742 C CA . THR A 1 218 ? -6.485 6.682 7.038 1.00 95.00 218 THR A CA 1
ATOM 1743 C C . THR A 1 218 ? -5.594 7.351 8.075 1.00 95.00 218 THR A C 1
ATOM 1745 O O . THR A 1 218 ? -4.904 8.316 7.744 1.00 95.00 218 THR A O 1
ATOM 1748 N N . LEU A 1 219 ? -5.571 6.817 9.295 1.00 94.19 219 LEU A N 1
ATOM 1749 C CA . LEU A 1 219 ? -4.733 7.289 10.384 1.00 94.19 219 LEU A CA 1
ATOM 1750 C C . LEU A 1 219 ? -3.255 7.180 10.005 1.00 94.19 219 LEU A C 1
ATOM 1752 O O . LEU A 1 219 ? -2.574 8.205 9.942 1.00 94.19 219 LEU A O 1
ATOM 1756 N N . GLY A 1 220 ? -2.810 5.975 9.628 1.00 92.00 220 GLY A N 1
ATOM 1757 C CA . GLY A 1 220 ? -1.445 5.711 9.180 1.00 92.00 220 GLY A CA 1
ATOM 1758 C C . GLY A 1 220 ? -1.054 6.625 8.027 1.00 92.00 220 GLY A C 1
ATOM 1759 O O . GLY A 1 220 ? -0.067 7.348 8.109 1.00 92.00 220 GLY A O 1
ATOM 1760 N N . ARG A 1 221 ? -1.894 6.735 6.994 1.00 91.44 221 ARG A N 1
ATOM 1761 C CA . ARG A 1 221 ? -1.618 7.657 5.890 1.00 91.44 221 ARG A CA 1
ATOM 1762 C C . ARG A 1 221 ? -1.447 9.110 6.347 1.00 91.44 221 ARG A C 1
ATOM 1764 O O . ARG A 1 221 ? -0.505 9.771 5.920 1.00 91.44 221 ARG A O 1
ATOM 1771 N N . SER A 1 222 ? -2.358 9.608 7.177 1.00 91.50 222 SER A N 1
ATOM 1772 C CA . SER A 1 222 ? -2.391 11.024 7.552 1.00 91.50 222 SER A CA 1
ATOM 1773 C C . SER A 1 222 ? -1.262 11.449 8.488 1.00 91.50 222 SER A C 1
ATOM 1775 O O . SER A 1 222 ? -0.794 12.581 8.385 1.00 91.50 222 SER A O 1
ATOM 1777 N N . LEU A 1 223 ? -0.826 10.555 9.376 1.00 89.06 223 LEU A N 1
ATOM 1778 C CA . LEU A 1 223 ? 0.227 10.835 10.351 1.00 89.06 223 LEU A CA 1
ATOM 1779 C C . LEU A 1 223 ? 1.617 10.527 9.789 1.00 89.06 223 LEU A C 1
ATOM 1781 O O . LEU A 1 223 ? 2.591 11.176 10.156 1.00 89.06 223 LEU A O 1
ATOM 1785 N N . ILE A 1 224 ? 1.703 9.566 8.867 1.00 84.44 224 ILE A N 1
ATOM 1786 C CA . ILE A 1 224 ? 2.975 9.021 8.402 1.00 84.44 224 ILE A CA 1
ATOM 1787 C C . ILE A 1 224 ? 3.227 9.348 6.933 1.00 84.44 224 ILE A C 1
ATOM 1789 O O . ILE A 1 224 ? 4.193 10.032 6.596 1.00 84.44 224 ILE A O 1
ATOM 1793 N N . VAL A 1 225 ? 2.377 8.844 6.038 1.00 82.44 225 VAL A N 1
ATOM 1794 C CA . VAL A 1 225 ? 2.636 8.878 4.588 1.00 82.44 225 VAL A CA 1
ATOM 1795 C C . VAL A 1 225 ? 2.604 10.306 4.053 1.00 82.44 225 VAL A C 1
ATOM 1797 O O . VAL A 1 225 ? 3.417 10.671 3.206 1.00 82.44 225 VAL A O 1
ATOM 1800 N N . ASP A 1 226 ? 1.698 11.122 4.583 1.00 85.81 226 ASP A N 1
ATOM 1801 C CA . ASP A 1 226 ? 1.561 12.530 4.220 1.00 85.81 226 ASP A CA 1
ATOM 1802 C C . ASP A 1 226 ? 2.533 13.437 5.021 1.00 85.81 226 ASP A C 1
ATOM 1804 O O . ASP A 1 226 ? 2.482 14.664 4.902 1.00 85.81 226 ASP A O 1
ATOM 1808 N N . SER A 1 227 ? 3.446 12.857 5.818 1.00 85.19 227 SER A N 1
ATOM 1809 C CA . SER A 1 227 ? 4.465 13.607 6.564 1.00 85.19 227 SER A CA 1
ATOM 1810 C C . SER A 1 227 ? 5.516 14.240 5.644 1.00 85.19 227 SER A C 1
ATOM 1812 O O . SER A 1 227 ? 5.797 13.777 4.534 1.00 85.19 227 SER A O 1
ATOM 1814 N N . VAL A 1 228 ? 6.167 15.300 6.132 1.00 85.69 228 VAL A N 1
ATOM 1815 C CA . VAL A 1 228 ? 7.218 16.011 5.383 1.00 85.69 228 VAL A CA 1
ATOM 1816 C C . VAL A 1 228 ? 8.397 15.092 5.058 1.00 85.69 228 VAL A C 1
ATOM 1818 O O . VAL A 1 228 ? 8.924 15.146 3.947 1.00 85.69 228 VAL A O 1
ATOM 1821 N N . HIS A 1 229 ? 8.798 14.233 5.999 1.00 82.50 229 HIS A N 1
ATOM 1822 C CA . HIS A 1 229 ? 9.930 13.324 5.821 1.00 82.50 229 HIS A CA 1
ATOM 1823 C C . HIS A 1 229 ? 9.691 12.354 4.661 1.00 82.50 229 HIS A C 1
ATOM 1825 O O . HIS A 1 229 ? 10.510 12.278 3.742 1.00 82.50 229 HIS A O 1
ATOM 1831 N N . VAL A 1 230 ? 8.532 11.690 4.650 1.00 86.88 230 VAL A N 1
ATOM 1832 C CA . VAL A 1 230 ? 8.139 10.787 3.560 1.00 86.88 230 VAL A CA 1
ATOM 1833 C C . VAL A 1 230 ? 7.956 11.566 2.255 1.00 86.88 230 VAL A C 1
ATOM 1835 O O . VAL A 1 230 ? 8.434 11.138 1.203 1.00 86.88 230 VAL A O 1
ATOM 1838 N N . GLY A 1 231 ? 7.355 12.757 2.314 1.00 89.25 231 GLY A N 1
ATOM 1839 C CA . GLY A 1 231 ? 7.141 13.610 1.146 1.00 89.25 231 GLY A CA 1
ATOM 1840 C C . GLY A 1 231 ? 8.434 14.025 0.433 1.00 89.25 231 GLY A C 1
ATOM 1841 O O . GLY A 1 231 ? 8.488 14.016 -0.800 1.00 89.25 231 GLY A O 1
ATOM 1842 N N . VAL A 1 232 ? 9.498 14.353 1.176 1.00 90.75 232 VAL A N 1
ATOM 1843 C CA . VAL A 1 232 ? 10.811 14.685 0.592 1.00 90.75 232 VAL A CA 1
ATOM 1844 C C . VAL A 1 232 ? 11.427 13.466 -0.097 1.00 90.75 232 VAL A C 1
ATOM 1846 O O . VAL A 1 232 ? 11.896 13.589 -1.232 1.00 90.75 232 VAL A O 1
ATOM 1849 N N . VAL A 1 233 ? 11.377 12.290 0.541 1.00 90.19 233 VAL A N 1
ATOM 1850 C CA . VAL A 1 233 ? 11.885 11.034 -0.037 1.00 90.19 233 VAL A CA 1
ATOM 1851 C C . VAL A 1 233 ? 11.145 10.698 -1.331 1.00 90.19 233 VAL A C 1
ATOM 1853 O O . VAL A 1 233 ? 11.781 10.541 -2.373 1.00 90.19 233 VAL A O 1
ATOM 1856 N N . GLN A 1 234 ? 9.809 10.704 -1.313 1.00 91.38 234 GLN A N 1
ATOM 1857 C CA . GLN A 1 234 ? 8.987 10.430 -2.495 1.00 91.38 234 GLN A CA 1
ATOM 1858 C C . GLN A 1 234 ? 9.239 11.435 -3.625 1.00 91.38 234 GLN A C 1
ATOM 1860 O O . GLN A 1 234 ? 9.286 11.061 -4.799 1.00 91.38 234 GLN A O 1
ATOM 1865 N N . ARG A 1 235 ? 9.419 12.723 -3.299 1.00 93.12 235 ARG A N 1
ATOM 1866 C CA . ARG A 1 235 ? 9.728 13.755 -4.298 1.00 93.12 235 ARG A CA 1
ATOM 1867 C C . ARG A 1 235 ? 11.088 13.515 -4.949 1.00 93.12 235 ARG A C 1
ATOM 1869 O O . ARG A 1 235 ? 11.197 13.659 -6.166 1.00 93.12 235 ARG A O 1
ATOM 1876 N N . SER A 1 236 ? 12.092 13.145 -4.156 1.00 91.12 236 SER A N 1
ATOM 1877 C CA . SER A 1 236 ? 13.436 12.817 -4.639 1.00 91.12 236 SER A CA 1
ATOM 1878 C C . SER A 1 236 ? 13.420 11.580 -5.541 1.00 91.12 236 SER A C 1
ATOM 1880 O O . SER A 1 236 ? 13.847 11.655 -6.693 1.00 91.12 236 SER A O 1
ATOM 1882 N N . GLN A 1 237 ? 12.818 10.481 -5.075 1.00 93.94 237 GLN A N 1
ATOM 1883 C CA . GLN A 1 237 ? 12.676 9.243 -5.847 1.00 93.94 237 GLN A CA 1
ATOM 1884 C C . GLN A 1 237 ? 11.911 9.475 -7.152 1.00 93.94 237 GLN A C 1
ATOM 1886 O O . GLN A 1 237 ? 12.332 9.023 -8.213 1.00 93.94 237 GLN A O 1
ATOM 1891 N N . ARG A 1 238 ? 10.821 10.252 -7.116 1.00 95.38 238 ARG A N 1
ATOM 1892 C CA . ARG A 1 238 ? 10.079 10.613 -8.328 1.00 95.38 238 ARG A CA 1
ATOM 1893 C C . ARG A 1 238 ? 10.941 11.392 -9.316 1.00 95.38 238 ARG A C 1
ATOM 1895 O O . ARG A 1 238 ? 10.870 11.120 -10.510 1.00 95.38 238 ARG A O 1
ATOM 1902 N N . ALA A 1 239 ? 11.719 12.366 -8.846 1.00 94.25 239 ALA A N 1
ATOM 1903 C CA . ALA A 1 239 ? 12.607 13.137 -9.712 1.00 94.25 239 ALA A CA 1
ATOM 1904 C C . ALA A 1 239 ? 13.692 12.250 -10.343 1.00 94.25 239 ALA A C 1
ATOM 1906 O O . ALA A 1 239 ? 13.958 12.385 -11.536 1.00 94.25 239 ALA A O 1
ATOM 1907 N N . ALA A 1 240 ? 14.259 11.320 -9.570 1.00 94.44 240 ALA A N 1
ATOM 1908 C CA . ALA A 1 240 ? 15.232 10.348 -10.056 1.00 94.44 240 ALA A CA 1
ATOM 1909 C C . ALA A 1 240 ? 14.629 9.403 -11.104 1.00 94.44 240 ALA A C 1
ATOM 1911 O O . ALA A 1 240 ? 15.207 9.257 -12.173 1.00 94.44 240 ALA A O 1
ATOM 1912 N N . LEU A 1 241 ? 13.445 8.833 -10.855 1.00 96.44 241 LEU A N 1
ATOM 1913 C CA . LEU A 1 241 ? 12.770 7.929 -11.795 1.00 96.44 241 LEU A CA 1
ATOM 1914 C C . LEU A 1 241 ? 12.356 8.631 -13.091 1.00 96.44 241 LEU A C 1
ATOM 1916 O O . LEU A 1 241 ? 12.600 8.109 -14.173 1.00 96.44 241 LEU A O 1
ATOM 1920 N N . VAL A 1 242 ? 11.753 9.824 -13.000 1.00 96.00 242 VAL A N 1
ATOM 1921 C CA . VAL A 1 242 ? 11.410 10.624 -14.190 1.00 96.00 242 VAL A CA 1
ATOM 1922 C C . VAL A 1 242 ? 12.668 10.946 -14.986 1.00 96.00 242 VAL A C 1
ATOM 1924 O O . VAL A 1 242 ? 12.650 10.877 -16.211 1.00 96.00 242 VAL A O 1
ATOM 1927 N N . GLY A 1 243 ? 13.751 11.280 -14.287 1.00 95.62 243 GLY A N 1
ATOM 1928 C CA . GLY A 1 243 ? 15.021 11.560 -14.921 1.00 95.62 243 GLY A CA 1
ATOM 1929 C C . GLY A 1 243 ? 15.617 10.358 -15.628 1.00 95.62 243 GLY A C 1
ATOM 1930 O O . GLY A 1 243 ? 15.877 10.439 -16.817 1.00 95.62 243 GLY A O 1
ATOM 1931 N N . LEU A 1 244 ? 15.729 9.234 -14.927 1.00 95.69 244 LEU A N 1
ATOM 1932 C CA . LEU A 1 244 ? 16.245 7.981 -15.464 1.00 95.69 244 LEU A CA 1
ATOM 1933 C C . LEU A 1 244 ? 15.477 7.527 -16.711 1.00 95.69 244 LEU A C 1
ATOM 1935 O O . LEU A 1 244 ? 16.092 7.140 -17.698 1.00 95.69 244 LEU A O 1
ATOM 1939 N N . LEU A 1 245 ? 14.142 7.603 -16.690 1.00 95.19 245 LEU A N 1
ATOM 1940 C CA . LEU A 1 245 ? 13.316 7.265 -17.851 1.00 95.19 245 LEU A CA 1
ATOM 1941 C C . LEU A 1 245 ? 13.625 8.163 -19.058 1.00 95.19 245 LEU A C 1
ATOM 1943 O O . LEU A 1 245 ? 13.748 7.655 -20.168 1.00 95.19 245 LEU A O 1
ATOM 1947 N N . GLN A 1 246 ? 13.752 9.477 -18.843 1.00 94.06 246 GLN A N 1
ATOM 1948 C CA . GLN A 1 246 ? 14.063 10.436 -19.905 1.00 94.06 246 GLN A CA 1
ATOM 1949 C C . GLN A 1 246 ? 15.481 10.232 -20.446 1.00 94.06 246 GLN A C 1
ATOM 1951 O O . GLN A 1 246 ? 15.667 10.165 -21.655 1.00 94.06 246 GLN A O 1
ATOM 1956 N N . ASP A 1 247 ? 16.458 10.071 -19.556 1.00 94.44 247 ASP A N 1
ATOM 1957 C CA . ASP A 1 247 ? 17.866 9.928 -19.916 1.00 94.44 247 ASP A CA 1
ATOM 1958 C C . ASP A 1 247 ? 18.100 8.611 -20.696 1.00 94.44 247 ASP A C 1
ATOM 1960 O O . ASP A 1 247 ? 18.891 8.583 -21.637 1.00 94.44 247 ASP A O 1
ATOM 1964 N N . LEU A 1 248 ? 17.368 7.531 -20.375 1.00 92.00 248 LEU A N 1
ATOM 1965 C CA . LEU A 1 248 ? 17.372 6.285 -21.157 1.00 92.00 248 LEU A CA 1
ATOM 1966 C C . LEU A 1 248 ? 16.669 6.430 -22.520 1.00 92.00 248 LEU A C 1
ATOM 1968 O O . LEU A 1 248 ? 17.168 5.882 -23.504 1.00 92.00 248 LEU A O 1
ATOM 1972 N N . ASP A 1 249 ? 15.545 7.157 -22.604 1.00 90.38 249 ASP A N 1
ATOM 1973 C CA . ASP A 1 249 ? 14.857 7.436 -23.885 1.00 90.38 249 ASP A CA 1
ATOM 1974 C C . ASP A 1 249 ? 15.773 8.255 -24.806 1.00 90.38 249 ASP A C 1
ATOM 1976 O O . ASP A 1 249 ? 15.951 7.912 -25.975 1.00 90.38 249 ASP A O 1
ATOM 1980 N N . ASP A 1 250 ? 16.435 9.279 -24.258 1.00 89.75 250 ASP A N 1
ATOM 1981 C CA . ASP A 1 250 ? 17.388 10.125 -24.977 1.00 89.75 250 ASP A CA 1
ATOM 1982 C C . ASP A 1 250 ? 18.641 9.346 -25.398 1.00 89.75 250 ASP A C 1
ATOM 1984 O O . ASP A 1 250 ? 19.105 9.487 -26.536 1.00 89.75 250 ASP A O 1
ATOM 1988 N N . TRP A 1 251 ? 19.170 8.475 -24.529 1.00 88.56 251 TRP A N 1
ATOM 1989 C CA . TRP A 1 251 ? 20.311 7.629 -24.872 1.00 88.56 251 TRP A CA 1
ATOM 1990 C C . TRP A 1 251 ? 19.961 6.671 -26.009 1.00 88.56 251 TRP A C 1
ATOM 1992 O O . TRP A 1 251 ? 20.693 6.635 -26.994 1.00 88.56 251 TRP A O 1
ATOM 2002 N N . LEU A 1 252 ? 18.824 5.971 -25.968 1.00 85.50 252 LEU A N 1
ATOM 2003 C CA . LEU A 1 252 ? 18.409 5.108 -27.081 1.00 85.50 252 LEU A CA 1
ATOM 2004 C C . LEU A 1 252 ? 18.123 5.909 -28.361 1.00 85.50 252 LEU A C 1
ATOM 2006 O O . LEU A 1 252 ? 18.498 5.481 -29.454 1.00 85.50 252 LEU A O 1
ATOM 2010 N N . ALA A 1 253 ? 17.534 7.102 -28.243 1.00 83.62 253 ALA A N 1
ATOM 2011 C CA . ALA A 1 253 ? 17.306 7.993 -29.378 1.00 83.62 253 ALA A CA 1
ATOM 2012 C C . ALA A 1 253 ? 18.612 8.481 -30.031 1.00 83.62 253 ALA A C 1
ATOM 2014 O O . ALA A 1 253 ? 18.614 8.761 -31.234 1.00 83.62 253 ALA A O 1
ATOM 2015 N N . SER A 1 254 ? 19.716 8.538 -29.275 1.00 83.94 254 SER A N 1
ATOM 2016 C CA . SER A 1 254 ? 21.054 8.862 -29.790 1.00 83.94 254 SER A CA 1
ATOM 2017 C C . SER A 1 254 ? 21.678 7.751 -30.644 1.00 83.94 254 SER A C 1
ATOM 2019 O O . SER A 1 254 ? 22.740 7.961 -31.224 1.00 83.94 254 SER A O 1
ATOM 2021 N N . SER A 1 255 ? 20.984 6.614 -30.794 1.00 73.75 255 SER A N 1
ATOM 2022 C CA . SER A 1 255 ? 21.399 5.486 -31.634 1.00 73.75 255 SER A CA 1
ATOM 2023 C C . SER A 1 255 ? 22.716 4.827 -31.195 1.00 73.75 255 SER A C 1
ATOM 2025 O O . SER A 1 255 ? 23.657 4.740 -31.989 1.00 73.75 255 SER A O 1
ATOM 2027 N N . PRO A 1 256 ? 22.804 4.354 -29.939 1.00 77.06 256 PRO A N 1
ATOM 2028 C CA . PRO A 1 256 ? 24.007 3.723 -29.422 1.00 77.06 256 PRO A CA 1
ATOM 2029 C C . PRO A 1 256 ? 24.215 2.355 -30.076 1.00 77.06 256 PRO A C 1
ATOM 2031 O O . PRO A 1 256 ? 23.266 1.715 -30.546 1.00 77.06 256 PRO A O 1
ATOM 2034 N N . ALA A 1 257 ? 25.455 1.867 -30.075 1.00 79.88 257 ALA A N 1
ATOM 2035 C CA . ALA A 1 257 ? 25.692 0.487 -30.482 1.00 79.88 257 ALA A CA 1
ATOM 2036 C C . ALA A 1 257 ? 24.991 -0.456 -29.493 1.00 79.88 257 ALA A C 1
ATOM 2038 O O . ALA A 1 257 ? 24.990 -0.208 -28.289 1.00 79.88 257 ALA A O 1
ATOM 2039 N N . LEU A 1 258 ? 24.448 -1.586 -29.961 1.00 78.88 258 LEU A N 1
ATOM 2040 C CA . LEU A 1 258 ? 23.710 -2.505 -29.083 1.00 78.88 258 LEU A CA 1
ATOM 2041 C C . LEU A 1 258 ? 24.560 -2.937 -27.874 1.00 78.88 258 LEU A C 1
ATOM 2043 O O . LEU A 1 258 ? 24.054 -3.036 -26.765 1.00 78.88 258 LEU A O 1
ATOM 2047 N N . LYS A 1 259 ? 25.872 -3.127 -28.057 1.00 83.69 259 LYS A N 1
ATOM 2048 C CA . LYS A 1 259 ? 26.827 -3.464 -26.984 1.00 83.69 259 LYS A CA 1
ATOM 2049 C C . LYS A 1 259 ? 26.977 -2.412 -25.877 1.00 83.69 259 LYS A C 1
ATOM 2051 O O . LYS A 1 259 ? 27.493 -2.749 -24.820 1.00 83.69 259 LYS A O 1
ATOM 2056 N N . GLU A 1 260 ? 26.580 -1.171 -26.138 1.00 84.06 260 GLU A N 1
ATOM 2057 C CA . GLU A 1 260 ? 26.624 -0.062 -25.181 1.00 84.06 260 GLU A CA 1
ATOM 2058 C C . GLU A 1 260 ? 25.371 -0.040 -24.297 1.00 84.06 260 GLU A C 1
ATOM 2060 O O . GLU A 1 260 ? 25.391 0.554 -23.225 1.00 84.06 260 GLU A O 1
ATOM 2065 N N . ILE A 1 261 ? 24.298 -0.722 -24.714 1.00 85.75 261 ILE A N 1
ATOM 2066 C CA . ILE A 1 261 ? 23.046 -0.816 -23.964 1.00 85.75 261 ILE A CA 1
ATOM 2067 C C . ILE A 1 261 ? 23.185 -1.888 -22.863 1.00 85.75 261 ILE A C 1
ATOM 2069 O O . ILE A 1 261 ? 23.711 -2.975 -23.127 1.00 85.75 261 ILE A O 1
ATOM 2073 N N . PRO A 1 262 ? 22.670 -1.644 -21.644 1.00 84.25 262 PRO A N 1
ATOM 2074 C CA . PRO A 1 262 ? 22.764 -2.595 -20.534 1.00 84.25 262 PRO A CA 1
ATOM 2075 C C . PRO A 1 262 ? 22.063 -3.925 -20.842 1.00 84.25 262 PRO A C 1
ATOM 2077 O O . PRO A 1 262 ? 21.011 -3.942 -21.481 1.00 84.25 262 PRO A O 1
ATOM 2080 N N . GLU A 1 263 ? 22.607 -5.049 -20.359 1.00 85.62 263 GLU A N 1
ATOM 2081 C CA . GLU A 1 263 ? 22.100 -6.397 -20.685 1.00 85.62 263 GLU A CA 1
ATOM 2082 C C . GLU A 1 263 ? 20.602 -6.606 -20.400 1.00 85.62 263 GLU A C 1
ATOM 2084 O O . GLU A 1 263 ? 19.910 -7.116 -21.286 1.00 85.62 263 GLU A O 1
ATOM 2089 N N . PRO A 1 264 ? 20.044 -6.181 -19.247 1.00 85.94 264 PRO A N 1
ATOM 2090 C CA . PRO A 1 264 ? 18.618 -6.379 -19.003 1.00 85.94 264 PRO A CA 1
ATOM 2091 C C . PRO A 1 264 ? 17.748 -5.594 -19.994 1.00 85.94 264 PRO A C 1
ATOM 2093 O O . PRO A 1 264 ? 16.780 -6.130 -20.521 1.00 85.94 264 PRO A O 1
ATOM 2096 N N . LEU A 1 265 ? 18.124 -4.351 -20.321 1.00 88.25 265 LEU A N 1
ATOM 2097 C CA . LEU A 1 265 ? 17.401 -3.541 -21.305 1.00 88.25 265 LEU A CA 1
ATOM 2098 C C . LEU A 1 265 ? 17.528 -4.121 -22.720 1.00 88.25 265 LEU A C 1
ATOM 2100 O O . LEU A 1 265 ? 16.540 -4.184 -23.444 1.00 88.25 265 LEU A O 1
ATOM 2104 N N . ARG A 1 266 ? 18.711 -4.619 -23.101 1.00 86.69 266 ARG A N 1
ATOM 2105 C CA . ARG A 1 266 ? 18.893 -5.358 -24.362 1.00 86.69 266 ARG A CA 1
ATOM 2106 C C . ARG A 1 266 ? 17.988 -6.574 -24.467 1.00 86.69 266 ARG A C 1
ATOM 2108 O O . ARG A 1 266 ? 17.502 -6.852 -25.558 1.00 86.69 266 ARG A O 1
ATOM 2115 N N . THR A 1 267 ? 17.811 -7.304 -23.370 1.00 86.31 267 THR A N 1
ATOM 2116 C CA . THR A 1 267 ? 16.960 -8.498 -23.340 1.00 86.31 267 THR A CA 1
ATOM 2117 C C . THR A 1 267 ? 15.519 -8.116 -23.654 1.00 86.31 267 THR A C 1
ATOM 2119 O O . THR A 1 267 ? 14.963 -8.646 -24.609 1.00 86.31 267 THR A O 1
ATOM 2122 N N . TYR A 1 268 ? 14.972 -7.107 -22.966 1.00 85.75 268 TYR A N 1
ATOM 2123 C CA . TYR A 1 268 ? 13.620 -6.610 -23.245 1.00 85.75 268 TYR A CA 1
ATOM 2124 C C . TYR A 1 268 ? 13.452 -6.086 -24.673 1.00 85.75 268 TYR A C 1
ATOM 2126 O O . TYR A 1 268 ? 12.408 -6.291 -25.280 1.00 85.75 268 TYR A O 1
ATOM 2134 N N . LEU A 1 269 ? 14.472 -5.420 -25.224 1.00 82.88 269 LEU A N 1
ATOM 2135 C CA . LEU A 1 269 ? 14.434 -4.966 -26.614 1.00 82.88 269 LEU A CA 1
ATOM 2136 C C . LEU A 1 269 ? 14.389 -6.161 -27.581 1.00 82.88 269 LEU A C 1
ATOM 2138 O O . LEU A 1 269 ? 13.551 -6.185 -28.473 1.00 82.88 269 LEU A O 1
ATOM 2142 N N . ARG A 1 270 ? 15.242 -7.176 -27.388 1.00 80.50 270 ARG A N 1
ATOM 2143 C CA . ARG A 1 270 ? 15.301 -8.380 -28.243 1.00 80.50 270 ARG A CA 1
ATOM 2144 C C . ARG A 1 270 ? 14.059 -9.262 -28.162 1.00 80.50 270 ARG A C 1
ATOM 2146 O O . ARG A 1 270 ? 13.733 -9.923 -29.140 1.00 80.50 270 ARG A O 1
ATOM 2153 N N . GLU A 1 271 ? 13.412 -9.326 -27.002 1.00 77.00 271 GLU A N 1
ATOM 2154 C CA . GLU A 1 271 ? 12.133 -10.027 -26.857 1.00 77.00 271 GLU A CA 1
ATOM 2155 C C . GLU A 1 271 ? 11.026 -9.357 -27.685 1.00 77.00 271 GLU A C 1
ATOM 2157 O O . GLU A 1 271 ? 10.151 -10.057 -28.193 1.00 77.00 271 GLU A O 1
ATOM 2162 N N . ASP A 1 272 ? 11.084 -8.032 -27.861 1.00 72.19 272 ASP A N 1
ATOM 2163 C CA . ASP A 1 272 ? 10.137 -7.282 -28.696 1.00 72.19 272 ASP A CA 1
ATOM 2164 C C . ASP A 1 272 ? 10.452 -7.401 -30.198 1.00 72.19 272 ASP A C 1
ATOM 2166 O O . ASP A 1 272 ? 9.542 -7.603 -31.002 1.00 72.19 272 ASP A O 1
ATOM 2170 N N . ASP A 1 273 ? 11.731 -7.337 -30.582 1.00 71.19 273 ASP A N 1
ATOM 2171 C CA . ASP A 1 273 ? 12.183 -7.541 -31.964 1.00 71.19 273 ASP A CA 1
ATOM 2172 C C . ASP A 1 273 ? 13.318 -8.576 -32.029 1.00 71.19 273 ASP A C 1
ATOM 2174 O O . ASP A 1 273 ? 14.496 -8.280 -31.821 1.00 71.19 273 ASP A O 1
ATOM 2178 N N . ALA A 1 274 ? 12.962 -9.820 -32.363 1.00 63.56 274 ALA A N 1
ATOM 2179 C CA . ALA A 1 274 ? 13.919 -10.917 -32.511 1.00 63.56 274 ALA A CA 1
ATOM 2180 C C . ALA A 1 274 ? 14.921 -10.700 -33.666 1.00 63.56 274 ALA A C 1
ATOM 2182 O O . ALA A 1 274 ? 15.970 -11.350 -33.691 1.00 63.56 274 ALA A O 1
ATOM 2183 N N . GLU A 1 275 ? 14.627 -9.790 -34.605 1.00 61.66 275 GLU A N 1
ATOM 2184 C CA . GLU A 1 275 ? 15.502 -9.410 -35.720 1.00 61.66 275 GLU A CA 1
ATOM 2185 C C . GLU A 1 275 ? 16.374 -8.176 -35.403 1.00 61.66 275 GLU A C 1
ATOM 2187 O O . GLU A 1 275 ? 17.081 -7.676 -36.287 1.00 61.66 275 GLU A O 1
ATOM 2192 N N . LEU A 1 276 ? 16.393 -7.707 -34.143 1.00 65.38 276 LEU A N 1
ATOM 2193 C CA . LEU A 1 276 ? 17.243 -6.606 -33.676 1.00 65.38 276 LEU A CA 1
ATOM 2194 C C . LEU A 1 276 ? 18.726 -6.845 -34.000 1.00 65.38 276 LEU A C 1
ATOM 2196 O O . LEU A 1 276 ? 19.478 -7.492 -33.268 1.00 65.38 276 LEU A O 1
ATOM 2200 N N . SER A 1 277 ? 19.162 -6.249 -35.106 1.00 61.47 277 SER A N 1
ATOM 2201 C CA . SER A 1 277 ? 20.562 -6.112 -35.503 1.00 61.47 277 SER A CA 1
ATOM 2202 C C . SER A 1 277 ? 21.129 -4.759 -35.058 1.00 61.47 277 SER A C 1
ATOM 2204 O O . SER A 1 277 ? 20.378 -3.829 -34.758 1.00 61.47 277 SER A O 1
ATOM 2206 N N . GLU A 1 278 ? 22.461 -4.602 -35.065 1.00 57.03 278 GLU A N 1
ATOM 2207 C CA . GLU A 1 278 ? 23.123 -3.312 -34.771 1.00 57.03 278 GLU A CA 1
ATOM 2208 C C . GLU A 1 278 ? 22.609 -2.155 -35.653 1.00 57.03 278 GLU A C 1
ATOM 2210 O O . GLU A 1 278 ? 22.669 -1.000 -35.244 1.00 57.03 278 GLU A O 1
ATOM 2215 N N . HIS A 1 279 ? 22.046 -2.453 -36.830 1.00 52.19 279 HIS A N 1
ATOM 2216 C CA . HIS A 1 279 ? 21.454 -1.467 -37.736 1.00 52.19 279 HIS A CA 1
ATOM 2217 C C . HIS A 1 279 ? 19.935 -1.241 -37.525 1.00 52.19 279 HIS A C 1
ATOM 2219 O O . HIS A 1 279 ? 19.412 -0.245 -38.024 1.00 52.19 279 HIS A O 1
ATOM 2225 N N . SER A 1 280 ? 19.231 -2.115 -36.784 1.00 52.38 280 SER A N 1
ATOM 2226 C CA . SER A 1 280 ? 17.765 -2.079 -36.548 1.00 52.38 280 SER A CA 1
ATOM 2227 C C . SER A 1 280 ? 17.340 -1.171 -35.377 1.00 52.38 280 SER A C 1
ATOM 2229 O O . SER A 1 280 ? 16.277 -0.542 -35.421 1.00 52.38 280 SER A O 1
ATOM 2231 N N . VAL A 1 281 ? 18.195 -1.003 -34.354 1.00 52.94 281 VAL A N 1
ATOM 2232 C CA . VAL A 1 281 ? 17.923 -0.125 -33.187 1.00 52.94 281 VAL A CA 1
ATOM 2233 C C . VAL A 1 281 ? 17.555 1.306 -33.625 1.00 52.94 281 VAL A C 1
ATOM 2235 O O . VAL A 1 281 ? 16.727 1.967 -33.001 1.00 52.94 281 VAL A O 1
ATOM 2238 N N . LEU A 1 282 ? 18.095 1.748 -34.767 1.00 50.00 282 LEU A N 1
ATOM 2239 C CA . LEU A 1 282 ? 17.925 3.077 -35.364 1.00 50.00 282 LEU A CA 1
ATOM 2240 C C . LEU A 1 282 ? 16.470 3.451 -35.712 1.00 50.00 282 LEU A C 1
ATOM 2242 O O . LEU A 1 282 ? 16.162 4.636 -35.845 1.00 50.00 282 LEU A O 1
ATOM 2246 N N . GLN A 1 283 ? 15.576 2.471 -35.885 1.00 51.50 283 GLN A N 1
ATOM 2247 C CA . GLN A 1 283 ? 14.193 2.713 -36.330 1.00 51.50 283 GLN A CA 1
ATOM 2248 C C . GLN A 1 283 ? 13.152 2.663 -35.199 1.00 51.50 283 GLN A C 1
ATOM 2250 O O . GLN A 1 283 ? 12.003 3.066 -35.393 1.00 51.50 283 GLN A O 1
ATOM 2255 N N . HIS A 1 284 ? 13.543 2.242 -33.995 1.00 54.72 284 HIS A N 1
ATOM 2256 C CA . HIS A 1 284 ? 12.625 1.945 -32.896 1.00 54.72 284 HIS A CA 1
ATOM 2257 C C . HIS A 1 284 ? 12.273 3.196 -32.066 1.00 54.72 284 HIS A C 1
ATOM 2259 O O . HIS A 1 284 ? 12.638 3.324 -30.900 1.00 54.72 284 HIS A O 1
ATOM 2265 N N . LYS A 1 285 ? 11.522 4.135 -32.659 1.00 57.97 285 LYS A N 1
ATOM 2266 C CA . LYS A 1 285 ? 10.932 5.311 -31.975 1.00 57.97 285 LYS A CA 1
ATOM 2267 C C . LYS A 1 285 ? 9.446 5.106 -31.658 1.00 57.97 285 LYS A C 1
ATOM 2269 O O . LYS A 1 285 ? 8.601 5.932 -32.003 1.00 57.97 285 LYS A O 1
ATOM 2274 N N . GLY A 1 286 ? 9.116 3.968 -31.050 1.00 67.00 286 GLY A N 1
ATOM 2275 C CA . GLY A 1 286 ? 7.737 3.549 -30.798 1.00 67.00 286 GLY A CA 1
ATOM 2276 C C . GLY A 1 286 ? 7.339 3.551 -29.323 1.00 67.00 286 GLY A C 1
ATOM 2277 O O . GLY A 1 286 ? 8.169 3.614 -28.419 1.00 67.00 286 GLY A O 1
ATOM 2278 N N . VAL A 1 287 ? 6.034 3.412 -29.075 1.00 67.88 287 VAL A N 1
ATOM 2279 C CA . VAL A 1 287 ? 5.466 3.176 -27.732 1.00 67.88 287 VAL A CA 1
ATOM 2280 C C . VAL A 1 287 ? 6.095 1.941 -27.062 1.00 67.88 287 VAL A C 1
ATOM 2282 O O . VAL A 1 287 ? 6.245 1.930 -25.843 1.00 67.88 287 VAL A O 1
ATOM 2285 N N . ARG A 1 288 ? 6.522 0.949 -27.854 1.00 75.06 288 ARG A N 1
ATOM 2286 C CA . ARG A 1 288 ? 7.141 -0.299 -27.385 1.00 75.06 288 ARG A CA 1
ATOM 2287 C C . ARG A 1 288 ? 8.568 -0.135 -26.859 1.00 75.06 288 ARG A C 1
ATOM 2289 O O . ARG A 1 288 ? 8.852 -0.606 -25.769 1.00 75.06 288 ARG A O 1
ATOM 2296 N N . THR A 1 289 ? 9.419 0.671 -27.496 1.00 80.94 289 THR A N 1
ATOM 2297 C CA . THR A 1 289 ? 10.752 0.999 -26.946 1.00 80.94 289 THR A CA 1
ATOM 2298 C C . THR A 1 289 ? 10.646 1.614 -25.550 1.00 80.94 289 THR A C 1
ATOM 2300 O O . THR A 1 289 ? 11.351 1.226 -24.620 1.00 80.94 289 THR A O 1
ATOM 2303 N N . ARG A 1 290 ? 9.693 2.537 -25.367 1.00 86.88 290 ARG A N 1
ATOM 2304 C CA . ARG A 1 290 ? 9.419 3.161 -24.063 1.00 86.88 290 ARG A CA 1
ATOM 2305 C C . ARG A 1 290 ? 8.875 2.170 -23.039 1.00 86.88 290 ARG A C 1
ATOM 2307 O O . ARG A 1 290 ? 9.107 2.350 -21.845 1.00 86.88 290 ARG A O 1
ATOM 2314 N N . ARG A 1 291 ? 8.173 1.128 -23.491 1.00 86.62 291 ARG A N 1
ATOM 2315 C CA . ARG A 1 291 ? 7.743 0.014 -22.645 1.00 86.62 291 ARG A CA 1
ATOM 2316 C C . ARG A 1 291 ? 8.947 -0.792 -22.154 1.00 86.62 291 ARG A C 1
ATOM 2318 O O . ARG A 1 291 ? 9.057 -0.958 -20.947 1.00 86.62 291 ARG A O 1
ATOM 2325 N N . CYS A 1 292 ? 9.890 -1.155 -23.027 1.00 89.06 292 CYS A N 1
ATOM 2326 C CA . CYS A 1 292 ? 11.128 -1.841 -22.633 1.00 89.06 292 CYS A CA 1
ATOM 2327 C C . CYS A 1 292 ? 11.950 -1.025 -21.619 1.00 89.06 292 CYS A C 1
ATOM 2329 O O . CYS A 1 292 ? 12.463 -1.581 -20.649 1.00 89.06 292 CYS A O 1
ATOM 2331 N N . ILE A 1 293 ? 12.040 0.302 -21.794 1.00 92.06 293 ILE A N 1
ATOM 2332 C CA . ILE A 1 293 ? 12.671 1.196 -20.805 1.00 92.06 293 ILE A CA 1
ATOM 2333 C C . ILE A 1 293 ? 11.932 1.112 -19.463 1.00 92.06 293 ILE A C 1
ATOM 2335 O O . ILE A 1 293 ? 12.564 0.963 -18.418 1.00 92.06 293 ILE A O 1
ATOM 2339 N N . ALA A 1 294 ? 10.599 1.202 -19.477 1.00 92.56 294 ALA A N 1
ATOM 2340 C CA . ALA A 1 294 ? 9.798 1.132 -18.260 1.00 92.56 294 ALA A CA 1
ATOM 2341 C C . ALA A 1 294 ? 9.930 -0.228 -17.556 1.00 92.56 294 ALA A C 1
ATOM 2343 O O . ALA A 1 294 ? 10.041 -0.252 -16.331 1.00 92.56 294 ALA A O 1
ATOM 2344 N N . ASP A 1 295 ? 9.967 -1.334 -18.301 1.00 91.56 295 ASP A N 1
ATOM 2345 C CA . ASP A 1 295 ? 10.164 -2.684 -17.763 1.00 91.56 295 ASP A CA 1
ATOM 2346 C C . ASP A 1 295 ? 11.571 -2.842 -17.168 1.00 91.56 295 ASP A C 1
ATOM 2348 O O . ASP A 1 295 ? 11.722 -3.332 -16.047 1.00 91.56 295 ASP A O 1
ATOM 2352 N N . HIS A 1 296 ? 12.598 -2.311 -17.840 1.00 93.12 296 HIS A N 1
ATOM 2353 C CA . HIS A 1 296 ? 13.949 -2.257 -17.292 1.00 93.12 296 HIS A CA 1
ATOM 2354 C C . HIS A 1 296 ? 14.008 -1.474 -15.980 1.00 93.12 296 HIS A C 1
ATOM 2356 O O . HIS A 1 296 ? 14.453 -2.021 -14.972 1.00 93.12 296 HIS A O 1
ATOM 2362 N N . VAL A 1 297 ? 13.516 -0.232 -15.959 1.00 95.25 297 VAL A N 1
ATOM 2363 C CA . VAL A 1 297 ? 13.533 0.609 -14.753 1.00 95.25 297 VAL A CA 1
ATOM 2364 C C . VAL A 1 297 ? 12.713 -0.017 -13.624 1.00 95.25 297 VAL A C 1
ATOM 2366 O O . VAL A 1 297 ? 13.153 0.005 -12.479 1.00 95.25 297 VAL A O 1
ATOM 2369 N N . SER A 1 298 ? 11.571 -0.637 -13.935 1.00 94.19 298 SER A N 1
ATOM 2370 C CA . SER A 1 298 ? 10.727 -1.321 -12.942 1.00 94.19 298 SER A CA 1
ATOM 2371 C C . SER A 1 298 ? 11.370 -2.589 -12.373 1.00 94.19 298 SER A C 1
ATOM 2373 O O . SER A 1 298 ?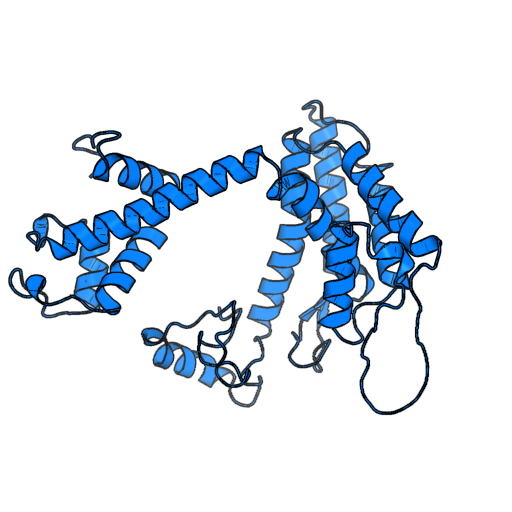 10.997 -3.022 -11.287 1.00 94.19 298 SER A O 1
ATOM 2375 N N . SER A 1 299 ? 12.337 -3.185 -13.081 1.00 93.50 299 SER A N 1
ATOM 2376 C CA . SER A 1 299 ? 13.110 -4.337 -12.594 1.00 93.50 299 SER A CA 1
ATOM 2377 C C . SER A 1 299 ? 14.275 -3.956 -11.669 1.00 93.50 299 SER A C 1
ATOM 2379 O O . SER A 1 299 ? 14.889 -4.833 -11.057 1.00 93.50 299 SER A O 1
ATOM 2381 N N . LEU A 1 300 ? 14.609 -2.665 -11.564 1.00 93.56 300 LEU A N 1
ATOM 2382 C CA . LEU A 1 300 ? 15.682 -2.189 -10.694 1.00 93.56 300 LEU A CA 1
ATOM 2383 C C . LEU A 1 300 ? 15.215 -2.112 -9.238 1.00 93.56 300 LEU A C 1
ATOM 2385 O O . LEU A 1 300 ? 14.076 -1.765 -8.943 1.00 93.56 300 LEU A O 1
ATOM 2389 N N . THR A 1 301 ? 16.139 -2.365 -8.311 1.00 94.38 301 THR A N 1
ATOM 2390 C CA . THR A 1 301 ? 15.932 -1.993 -6.907 1.00 94.38 301 THR A CA 1
ATOM 2391 C C . THR A 1 301 ? 16.000 -0.474 -6.755 1.00 94.38 301 THR A C 1
ATOM 2393 O O . THR A 1 301 ? 16.687 0.190 -7.535 1.00 94.38 301 THR A O 1
ATOM 2396 N N . ASP A 1 302 ? 15.386 0.075 -5.705 1.00 92.56 302 ASP A N 1
ATOM 2397 C CA . ASP A 1 302 ? 15.448 1.510 -5.384 1.00 92.56 302 ASP A CA 1
ATOM 2398 C C . ASP A 1 302 ? 16.883 2.049 -5.399 1.00 92.56 302 ASP A C 1
ATOM 2400 O O . ASP A 1 302 ? 17.166 3.083 -6.001 1.00 92.56 302 ASP A O 1
ATOM 2404 N N . TYR A 1 303 ? 17.813 1.310 -4.786 1.00 92.50 303 TYR A N 1
ATOM 2405 C CA . TYR A 1 303 ? 19.228 1.671 -4.766 1.00 92.50 303 TYR A CA 1
ATOM 2406 C C . TYR A 1 303 ? 19.815 1.770 -6.179 1.00 92.50 303 TYR A C 1
ATOM 2408 O O . TYR A 1 303 ? 20.430 2.782 -6.516 1.00 92.50 303 TYR A O 1
ATOM 2416 N N . LYS A 1 304 ? 19.591 0.753 -7.023 1.00 92.44 304 LYS A N 1
ATOM 2417 C CA . LYS A 1 304 ? 20.094 0.748 -8.402 1.00 92.44 304 LYS A CA 1
ATOM 2418 C C . LYS A 1 304 ? 19.452 1.850 -9.238 1.00 92.44 304 LYS A C 1
ATOM 2420 O O . LYS A 1 304 ? 20.163 2.527 -9.968 1.00 92.44 304 LYS A O 1
ATOM 2425 N N . ALA A 1 305 ? 18.147 2.080 -9.109 1.00 94.50 305 ALA A N 1
ATOM 2426 C CA . ALA A 1 305 ? 17.461 3.149 -9.830 1.00 94.50 305 ALA A CA 1
ATOM 2427 C C . ALA A 1 305 ? 18.032 4.533 -9.470 1.00 94.50 305 ALA A C 1
ATOM 2429 O O . ALA A 1 305 ? 18.325 5.336 -10.357 1.00 94.50 305 ALA A O 1
ATOM 2430 N N . MET A 1 306 ? 18.264 4.795 -8.179 1.00 94.38 306 MET A N 1
ATOM 2431 C CA . MET A 1 306 ? 18.884 6.042 -7.715 1.00 94.38 306 MET A CA 1
ATOM 2432 C C . MET A 1 306 ? 20.333 6.183 -8.198 1.00 94.38 306 MET A C 1
ATOM 2434 O O . MET A 1 306 ? 20.740 7.265 -8.620 1.00 94.38 306 MET A O 1
ATOM 2438 N N . GLN A 1 307 ? 21.102 5.094 -8.163 1.00 93.31 307 GLN A N 1
ATOM 2439 C CA . GLN A 1 307 ? 22.486 5.059 -8.629 1.00 93.31 307 GLN A CA 1
ATOM 2440 C C . GLN A 1 307 ? 22.580 5.348 -10.135 1.00 93.31 307 GLN A C 1
ATOM 2442 O O . GLN A 1 307 ? 23.336 6.225 -10.547 1.00 93.31 307 GLN A O 1
ATOM 2447 N N . TRP A 1 308 ? 21.754 4.688 -10.948 1.00 93.50 308 TRP A N 1
ATOM 2448 C CA . TRP A 1 308 ? 21.684 4.906 -12.394 1.00 93.50 308 TRP A CA 1
ATOM 2449 C C . TRP A 1 308 ? 21.264 6.332 -12.749 1.00 93.50 308 TRP A C 1
ATOM 2451 O O . TRP A 1 308 ? 21.890 6.966 -13.599 1.00 93.50 308 TRP A O 1
ATOM 2461 N N . ALA A 1 309 ? 20.257 6.871 -12.056 1.00 95.00 309 ALA A N 1
ATOM 2462 C CA . ALA A 1 309 ? 19.847 8.262 -12.228 1.00 95.00 309 ALA A CA 1
ATOM 2463 C C . ALA A 1 309 ? 20.995 9.243 -11.919 1.00 95.00 309 ALA A C 1
ATOM 2465 O O . ALA A 1 309 ? 21.146 10.259 -12.597 1.00 95.00 309 ALA A O 1
ATOM 2466 N N . ALA A 1 310 ? 21.824 8.944 -10.912 1.00 94.06 310 ALA A N 1
ATOM 2467 C CA . ALA A 1 310 ? 22.993 9.754 -10.589 1.00 94.06 310 ALA A CA 1
ATOM 2468 C C . ALA A 1 310 ? 24.100 9.632 -11.648 1.00 94.06 310 ALA A C 1
ATOM 2470 O O . ALA A 1 310 ? 24.711 10.645 -11.986 1.00 94.06 310 ALA A O 1
ATOM 2471 N N . TRP A 1 311 ? 24.355 8.436 -12.185 1.00 93.81 311 TRP A N 1
ATOM 2472 C CA . TRP A 1 311 ? 25.368 8.220 -13.223 1.00 93.81 311 TRP A CA 1
ATOM 2473 C C . TRP A 1 311 ? 25.050 8.949 -14.523 1.00 93.81 311 TRP A C 1
ATOM 2475 O O . TRP A 1 311 ? 25.883 9.709 -15.016 1.00 93.81 311 TRP A O 1
ATOM 2485 N N . LEU A 1 312 ? 23.835 8.779 -15.050 1.00 92.12 312 LEU A N 1
ATOM 2486 C CA . LEU A 1 312 ? 23.447 9.372 -16.336 1.00 92.12 312 LEU A CA 1
ATOM 2487 C C . LEU A 1 312 ? 23.424 10.907 -16.300 1.00 92.12 312 LEU A C 1
ATOM 2489 O O . LEU A 1 312 ? 23.616 11.557 -17.324 1.00 92.12 312 LEU A O 1
ATOM 2493 N N . ARG A 1 313 ? 23.265 11.496 -15.111 1.00 92.75 313 ARG A N 1
ATOM 2494 C CA . ARG A 1 313 ? 23.272 12.952 -14.897 1.00 92.75 313 ARG A CA 1
ATOM 2495 C C . ARG A 1 313 ? 24.615 13.507 -14.431 1.00 92.75 313 ARG A C 1
ATOM 2497 O O . ARG A 1 313 ? 24.703 14.694 -14.124 1.00 92.75 313 ARG A O 1
ATOM 2504 N N . GLY A 1 314 ? 25.646 12.666 -14.337 1.00 90.69 314 GLY A N 1
ATOM 2505 C CA . GLY A 1 314 ? 26.981 13.068 -13.887 1.00 90.69 314 GLY A CA 1
ATOM 2506 C C . GLY A 1 314 ? 27.075 13.430 -12.400 1.00 90.69 314 GLY A C 1
ATOM 2507 O O . GLY A 1 314 ? 28.028 14.088 -11.991 1.00 90.69 314 GLY A O 1
ATOM 2508 N N . GLY A 1 315 ? 26.106 13.019 -11.576 1.00 89.88 315 GLY A N 1
ATOM 2509 C CA . GLY A 1 315 ? 26.150 13.186 -10.119 1.00 89.88 315 GLY A CA 1
ATOM 2510 C C . GLY A 1 315 ? 27.116 12.219 -9.426 1.00 89.88 315 GLY A C 1
ATOM 2511 O O . GLY A 1 315 ? 27.596 12.497 -8.331 1.00 89.88 315 GLY A O 1
ATOM 2512 N N . SER A 1 316 ? 27.419 11.087 -10.062 1.00 92.00 316 SER A N 1
ATOM 2513 C CA . SER A 1 316 ? 28.498 10.164 -9.687 1.00 92.00 316 SER A CA 1
ATOM 2514 C C . SER A 1 316 ? 28.956 9.385 -10.925 1.00 92.00 316 SER A C 1
ATOM 2516 O O . SER A 1 316 ? 28.316 9.479 -11.970 1.00 92.00 316 SER A O 1
ATOM 2518 N N . LEU A 1 317 ? 30.050 8.626 -10.832 1.00 88.25 317 LEU A N 1
ATOM 2519 C CA . LEU A 1 317 ? 30.529 7.765 -11.918 1.00 88.25 317 LEU A CA 1
ATOM 2520 C C . LEU A 1 317 ? 30.466 6.289 -11.496 1.00 88.25 317 LEU A C 1
ATOM 2522 O O . LEU A 1 317 ? 30.692 6.004 -10.317 1.00 88.25 317 LEU A O 1
ATOM 2526 N N . PRO A 1 318 ? 30.177 5.360 -12.425 1.00 86.94 318 PRO A N 1
ATOM 2527 C CA . PRO A 1 318 ? 30.236 3.931 -12.144 1.00 86.94 318 PRO A CA 1
ATOM 2528 C C . PRO A 1 318 ? 31.682 3.480 -11.921 1.00 86.94 318 PRO A C 1
ATOM 2530 O O . PRO A 1 318 ? 32.604 3.951 -12.595 1.00 86.94 318 PRO A O 1
ATOM 2533 N N . VAL A 1 319 ? 31.891 2.533 -11.006 1.00 84.38 319 VAL A N 1
ATOM 2534 C CA . VAL A 1 319 ? 33.146 1.775 -10.936 1.00 84.38 319 VAL A CA 1
ATOM 2535 C C . VAL A 1 319 ? 33.032 0.594 -11.904 1.00 84.38 319 VAL A C 1
ATOM 2537 O O . VAL A 1 319 ? 31.948 0.059 -12.101 1.00 84.38 319 VAL A O 1
ATOM 2540 N N . LEU A 1 320 ? 34.136 0.158 -12.521 1.00 68.12 320 LEU A N 1
ATOM 2541 C CA . LEU A 1 320 ? 34.148 -0.918 -13.534 1.00 68.12 320 LEU A CA 1
ATOM 2542 C C . LEU A 1 320 ? 33.466 -2.237 -13.103 1.00 68.12 320 LEU A C 1
ATOM 2544 O O . LEU A 1 320 ? 33.144 -3.039 -13.970 1.00 68.12 320 LEU A O 1
ATOM 2548 N N . GLY A 1 321 ? 33.272 -2.476 -11.800 1.00 66.62 321 GLY A N 1
ATOM 2549 C CA . GLY A 1 321 ? 32.561 -3.647 -11.268 1.00 66.62 321 GLY A CA 1
ATOM 2550 C C . GLY A 1 321 ? 31.066 -3.439 -10.991 1.00 66.62 321 GLY A C 1
ATOM 2551 O O . GLY A 1 321 ? 30.402 -4.395 -10.603 1.00 66.62 321 GLY A O 1
ATOM 2552 N N . ASP A 1 322 ? 30.548 -2.220 -11.162 1.00 63.66 322 ASP A N 1
ATOM 2553 C CA . ASP A 1 322 ? 29.142 -1.872 -10.909 1.00 63.66 322 ASP A CA 1
ATOM 2554 C C . ASP A 1 322 ? 28.255 -1.984 -12.169 1.00 63.66 322 ASP A C 1
ATOM 2556 O O . ASP A 1 322 ? 27.032 -1.839 -12.071 1.00 63.66 322 ASP A O 1
ATOM 2560 N N . LEU A 1 323 ? 28.873 -2.203 -13.339 1.00 60.41 323 LEU A N 1
ATOM 2561 C CA . LEU A 1 323 ? 28.240 -2.312 -14.661 1.00 60.41 323 LEU A CA 1
ATOM 2562 C C . LEU A 1 323 ? 27.957 -3.768 -15.047 1.00 60.41 323 LEU A C 1
ATOM 2564 O O . LEU A 1 323 ? 28.860 -4.618 -14.879 1.00 60.41 323 LEU A O 1
#